Protein AF-A0A7S3VAB4-F1 (afdb_monomer_lite)

Structure (mmCIF, N/CA/C/O backbone):
data_AF-A0A7S3VAB4-F1
#
_entry.id   AF-A0A7S3VAB4-F1
#
loop_
_atom_site.group_PDB
_atom_site.id
_atom_site.type_symbol
_atom_site.label_atom_id
_atom_site.label_alt_id
_atom_site.label_comp_id
_atom_site.label_asym_id
_atom_site.label_entity_id
_atom_site.label_seq_id
_atom_site.pdbx_PDB_ins_code
_atom_site.Cartn_x
_atom_site.Cartn_y
_atom_site.Cartn_z
_atom_site.occupancy
_atom_site.B_iso_or_equiv
_atom_site.auth_seq_id
_atom_site.auth_comp_id
_atom_site.auth_asym_id
_atom_site.auth_atom_id
_atom_site.pdbx_PDB_model_num
ATOM 1 N N . MET A 1 1 ? -61.029 -67.325 -30.458 1.00 37.00 1 MET A N 1
ATOM 2 C CA . MET A 1 1 ? -60.159 -68.498 -30.217 1.00 37.00 1 MET A CA 1
ATOM 3 C C . MET A 1 1 ? -58.941 -68.002 -29.452 1.00 37.00 1 MET A C 1
ATOM 5 O O . MET A 1 1 ? -58.265 -67.120 -29.951 1.00 37.00 1 MET A O 1
ATOM 9 N N . ILE A 1 2 ? -58.962 -68.173 -28.129 1.00 33.12 2 ILE A N 1
ATOM 10 C CA . ILE A 1 2 ? -58.138 -69.134 -27.364 1.00 33.12 2 ILE A CA 1
ATOM 11 C C . ILE A 1 2 ? -56.657 -68.720 -27.343 1.00 33.12 2 ILE A C 1
ATOM 13 O O . ILE A 1 2 ? -55.924 -68.918 -28.302 1.00 33.12 2 ILE A O 1
ATOM 17 N N . ASN A 1 3 ? -56.265 -68.159 -26.198 1.00 40.47 3 ASN A N 1
ATOM 18 C CA . ASN A 1 3 ? -54.903 -68.165 -25.659 1.00 40.47 3 ASN A CA 1
ATOM 19 C C . ASN A 1 3 ? -54.659 -69.561 -25.034 1.00 40.47 3 ASN A C 1
ATOM 21 O O . ASN A 1 3 ? -55.645 -70.146 -24.567 1.00 40.47 3 ASN A O 1
ATOM 25 N N . PRO A 1 4 ? -53.428 -70.112 -24.975 1.00 43.81 4 PRO A N 1
ATOM 26 C CA . PRO A 1 4 ? -52.653 -69.897 -23.743 1.00 43.81 4 PRO A CA 1
ATOM 27 C C . PRO A 1 4 ? -51.105 -69.941 -23.847 1.00 43.81 4 PRO A C 1
ATOM 29 O O . PRO A 1 4 ? -50.509 -70.709 -24.593 1.00 43.81 4 PRO A O 1
ATOM 32 N N . ALA A 1 5 ? -50.497 -69.105 -22.999 1.00 34.47 5 ALA A N 1
ATOM 33 C CA . ALA A 1 5 ? -49.368 -69.297 -22.067 1.00 34.47 5 ALA A CA 1
ATOM 34 C C . ALA A 1 5 ? -48.367 -70.475 -22.193 1.00 34.47 5 ALA A C 1
ATOM 36 O O . ALA A 1 5 ? -48.767 -71.631 -22.143 1.00 34.47 5 ALA A O 1
ATOM 37 N N . SER A 1 6 ? -47.062 -70.148 -22.089 1.00 34.56 6 SER A N 1
ATOM 38 C CA . SER A 1 6 ? -46.113 -70.571 -21.014 1.00 34.56 6 SER A CA 1
ATOM 39 C C . SER A 1 6 ? -44.677 -70.117 -21.377 1.00 34.56 6 SER A C 1
ATOM 41 O O . SER A 1 6 ? -44.192 -70.474 -22.442 1.00 34.56 6 SER A O 1
ATOM 43 N N . ALA A 1 7 ? -44.054 -69.160 -20.677 1.00 31.39 7 ALA A N 1
ATOM 44 C CA . ALA A 1 7 ? -43.271 -69.269 -19.426 1.00 31.39 7 ALA A CA 1
ATOM 45 C C . ALA A 1 7 ? -41.755 -69.491 -19.662 1.00 31.39 7 ALA A C 1
ATOM 47 O O . ALA A 1 7 ? -41.353 -70.484 -20.257 1.00 31.39 7 ALA A O 1
ATOM 48 N N . GLY A 1 8 ? -40.915 -68.575 -19.154 1.00 29.55 8 GLY A N 1
ATOM 49 C CA . GLY A 1 8 ? -39.449 -68.677 -19.205 1.00 29.55 8 GLY A CA 1
ATOM 50 C C . GLY A 1 8 ? -38.723 -67.446 -18.643 1.00 29.55 8 GLY A C 1
ATOM 51 O O . GLY A 1 8 ? -38.497 -66.480 -19.355 1.00 29.55 8 GLY A O 1
ATOM 52 N N . VAL A 1 9 ? -38.407 -67.501 -17.351 1.00 33.75 9 VAL A N 1
ATOM 53 C CA . VAL A 1 9 ? -37.840 -66.489 -16.433 1.00 33.75 9 VAL A CA 1
ATOM 54 C C . VAL A 1 9 ? -36.438 -65.967 -16.811 1.00 33.75 9 VAL A C 1
ATOM 56 O O . VAL A 1 9 ? -35.557 -66.776 -17.075 1.00 33.75 9 VAL A O 1
ATOM 59 N N . ALA A 1 10 ? -36.184 -64.654 -16.660 1.00 30.72 10 ALA A N 1
ATOM 60 C CA . ALA A 1 10 ? -34.907 -64.129 -16.143 1.00 30.72 10 ALA A CA 1
ATOM 61 C C . ALA A 1 10 ? -35.034 -62.691 -15.591 1.00 30.72 10 ALA A C 1
ATOM 63 O O . ALA A 1 10 ? -35.434 -61.755 -16.275 1.00 30.72 10 ALA A O 1
ATOM 64 N N . SER A 1 11 ? -34.674 -62.575 -14.314 1.00 34.53 11 SER A N 1
ATOM 65 C CA . SER A 1 11 ? -34.552 -61.397 -13.452 1.00 34.53 11 SER A CA 1
ATOM 66 C C . SER A 1 11 ? -33.782 -60.213 -14.065 1.00 34.53 11 SER A C 1
ATOM 68 O O . SER A 1 11 ? -32.601 -60.344 -14.382 1.00 34.53 11 SER A O 1
ATOM 70 N N . GLY A 1 12 ? -34.402 -59.030 -14.073 1.00 29.95 12 GLY A N 1
ATOM 71 C CA . GLY A 1 12 ? -33.730 -57.738 -14.225 1.00 29.95 12 GLY A CA 1
ATOM 72 C C . GLY A 1 12 ? -34.269 -56.745 -13.198 1.00 29.95 12 GLY A C 1
ATOM 73 O O . GLY A 1 12 ? -35.342 -56.178 -13.380 1.00 29.95 12 GLY A O 1
ATOM 74 N N . VAL A 1 13 ? -33.545 -56.570 -12.093 1.00 32.94 13 VAL A N 1
ATOM 75 C CA . VAL A 1 13 ? -33.812 -55.539 -11.084 1.00 32.94 13 VAL A CA 1
ATOM 76 C C . VAL A 1 13 ? -33.577 -54.174 -11.732 1.00 32.94 13 VAL A C 1
ATOM 78 O O . VAL A 1 13 ? -32.441 -53.818 -12.031 1.00 32.94 13 VAL A O 1
ATOM 81 N N . ALA A 1 14 ? -34.646 -53.412 -11.966 1.00 32.84 14 ALA A N 1
ATOM 82 C CA . ALA A 1 14 ? -34.548 -52.014 -12.364 1.00 32.84 14 ALA A CA 1
ATOM 83 C C . ALA A 1 14 ? -34.146 -51.179 -11.139 1.00 32.84 14 ALA A C 1
ATOM 85 O O . ALA A 1 14 ? -34.972 -50.839 -10.292 1.00 32.84 14 ALA A O 1
ATOM 86 N N . THR A 1 15 ? -32.856 -50.881 -11.017 1.00 34.38 15 THR A N 1
ATOM 87 C CA . THR A 1 15 ? -32.337 -49.887 -10.080 1.00 34.38 15 THR A CA 1
ATOM 88 C C . THR A 1 15 ? -32.779 -48.496 -10.531 1.00 34.38 15 THR A C 1
ATOM 90 O O . THR A 1 15 ? -32.373 -48.001 -11.580 1.00 34.38 15 THR A O 1
ATOM 93 N N . ALA A 1 16 ? -33.631 -47.853 -9.731 1.00 37.59 16 ALA A N 1
ATOM 94 C CA . ALA A 1 16 ? -33.904 -46.427 -9.856 1.00 37.59 16 ALA A CA 1
ATOM 95 C C . ALA A 1 16 ? -32.588 -45.640 -9.681 1.00 37.59 16 ALA A C 1
ATOM 97 O O . ALA A 1 16 ? -31.804 -45.978 -8.788 1.00 37.59 16 ALA A O 1
ATOM 98 N N . PRO A 1 17 ? -32.315 -44.599 -10.488 1.00 34.69 17 PRO A N 1
ATOM 99 C CA . PRO A 1 17 ? -31.155 -43.758 -10.257 1.00 34.69 17 PRO A CA 1
ATOM 100 C C . PRO A 1 17 ? -31.366 -43.001 -8.944 1.00 34.69 17 PRO A C 1
ATOM 102 O O . PRO A 1 17 ? -32.275 -42.182 -8.811 1.00 34.69 17 PRO A O 1
ATOM 105 N N . ILE A 1 18 ? -30.526 -43.306 -7.958 1.00 35.56 18 ILE A N 1
ATOM 106 C CA . ILE A 1 18 ? -30.377 -42.506 -6.746 1.00 35.56 18 ILE A CA 1
ATOM 107 C C . ILE A 1 18 ? -29.936 -41.121 -7.214 1.00 35.56 18 ILE A C 1
ATOM 109 O O . ILE A 1 18 ? -28.852 -40.970 -7.775 1.00 35.56 18 ILE A O 1
ATOM 113 N N . ALA A 1 19 ? -30.795 -40.122 -7.022 1.00 40.59 19 ALA A N 1
ATOM 114 C CA . ALA A 1 19 ? -30.442 -38.732 -7.240 1.00 40.59 19 ALA A CA 1
ATOM 115 C C . ALA A 1 19 ? -29.274 -38.384 -6.306 1.00 40.59 19 ALA A C 1
ATOM 117 O O . ALA A 1 19 ? -29.451 -38.190 -5.104 1.00 40.59 19 ALA A O 1
ATOM 118 N N . THR A 1 20 ? -28.063 -38.335 -6.853 1.00 38.53 20 THR A N 1
ATOM 119 C CA . THR A 1 20 ? -26.928 -37.665 -6.225 1.00 38.53 20 THR A CA 1
ATOM 120 C C . THR A 1 20 ? -27.274 -36.188 -6.148 1.00 38.53 20 THR A C 1
ATOM 122 O O . THR A 1 20 ? -27.064 -35.447 -7.107 1.00 38.53 20 THR A O 1
ATOM 125 N N . ALA A 1 21 ? -27.862 -35.779 -5.023 1.00 43.38 21 ALA A N 1
ATOM 126 C CA . ALA A 1 21 ? -27.980 -34.378 -4.661 1.00 43.38 21 ALA A CA 1
ATOM 127 C C . ALA A 1 21 ? -26.573 -33.777 -4.716 1.00 43.38 21 ALA A C 1
ATOM 129 O O . ALA A 1 21 ? -25.663 -34.207 -4.001 1.00 43.38 21 ALA A O 1
ATOM 130 N N . ASN A 1 22 ? -26.380 -32.847 -5.644 1.00 52.25 22 ASN A N 1
ATOM 131 C CA . ASN A 1 22 ? -25.111 -32.188 -5.860 1.00 52.25 22 ASN A CA 1
ATOM 132 C C . ASN A 1 22 ? -24.824 -31.368 -4.595 1.00 52.25 22 ASN A C 1
ATOM 134 O O . ASN A 1 22 ? -25.667 -30.582 -4.168 1.00 52.25 22 ASN A O 1
ATOM 138 N N . PHE A 1 23 ? -23.658 -31.539 -3.967 1.00 49.84 23 PHE A N 1
ATOM 139 C CA . PHE A 1 23 ? -23.288 -30.792 -2.751 1.00 49.84 23 PHE A CA 1
ATOM 140 C C . PHE A 1 23 ? -23.434 -29.267 -2.927 1.00 49.84 23 PHE A C 1
ATOM 142 O O . PHE A 1 23 ? -23.643 -28.541 -1.956 1.00 49.84 23 PHE A O 1
ATOM 149 N N . GLN A 1 24 ? -23.379 -28.798 -4.174 1.00 46.28 24 GLN A N 1
ATOM 150 C CA . GLN A 1 24 ? -23.591 -27.412 -4.561 1.00 46.28 24 GLN A CA 1
ATOM 151 C C . GLN A 1 24 ? -25.030 -26.915 -4.313 1.00 46.28 24 GLN A C 1
ATOM 153 O O . GLN A 1 24 ? -25.203 -25.805 -3.817 1.00 46.28 24 GLN A O 1
ATOM 158 N N . ASP A 1 25 ? -26.047 -27.755 -4.524 1.00 51.44 25 ASP A N 1
ATOM 159 C CA . ASP A 1 25 ? -27.460 -27.386 -4.336 1.00 51.44 25 ASP A CA 1
ATOM 160 C C . ASP A 1 25 ? -27.816 -27.227 -2.846 1.00 51.44 25 ASP A C 1
ATOM 162 O O . ASP A 1 25 ? -28.648 -26.401 -2.469 1.00 51.44 25 ASP A O 1
ATOM 166 N N . ILE A 1 26 ? -27.127 -27.968 -1.969 1.00 51.97 26 ILE A N 1
ATOM 167 C CA . ILE A 1 26 ? -27.255 -27.840 -0.508 1.00 51.97 26 ILE A CA 1
ATOM 168 C C . ILE A 1 26 ? -26.588 -26.542 -0.023 1.00 51.97 26 ILE A C 1
ATOM 170 O O . ILE A 1 26 ? -27.121 -25.853 0.849 1.00 51.97 26 ILE A O 1
ATOM 174 N N . ILE A 1 27 ? -25.443 -26.171 -0.606 1.00 53.25 27 ILE A N 1
ATOM 175 C CA . ILE A 1 27 ? -24.743 -24.915 -0.293 1.00 53.25 27 ILE A CA 1
ATOM 176 C C . ILE A 1 27 ? -25.566 -23.701 -0.743 1.00 53.25 27 ILE A C 1
ATOM 178 O O . ILE A 1 27 ? -25.646 -22.711 -0.008 1.00 53.25 27 ILE A O 1
ATOM 182 N N . ASP A 1 28 ? -26.218 -23.780 -1.901 1.00 51.78 28 ASP A N 1
ATOM 183 C CA . ASP A 1 28 ? -27.040 -22.688 -2.422 1.00 51.78 28 ASP A CA 1
ATOM 184 C C . ASP A 1 28 ? -28.391 -22.581 -1.686 1.00 51.78 28 ASP A C 1
ATOM 186 O O . ASP A 1 28 ? -28.843 -21.471 -1.391 1.00 51.78 28 ASP A O 1
ATOM 190 N N . GLY A 1 29 ? -28.964 -23.702 -1.230 1.00 44.38 29 GLY A N 1
ATOM 191 C CA . GLY A 1 29 ? -30.142 -23.721 -0.353 1.00 44.38 29 GLY A CA 1
ATOM 192 C C . GLY A 1 29 ? -29.905 -23.115 1.039 1.00 44.38 29 GLY A C 1
ATOM 193 O O . GLY A 1 29 ? -30.794 -22.470 1.595 1.00 44.38 29 GLY A O 1
ATOM 194 N N . MET A 1 30 ? -28.695 -23.234 1.600 1.00 45.41 30 MET A N 1
ATOM 195 C CA . MET A 1 30 ? -28.353 -22.604 2.887 1.00 45.41 30 MET A CA 1
ATOM 196 C C . MET A 1 30 ? -28.137 -21.086 2.789 1.00 45.41 30 MET A C 1
ATOM 198 O O . MET A 1 30 ? -28.260 -20.388 3.796 1.00 45.41 30 MET A O 1
ATOM 202 N N . ARG A 1 31 ? -27.850 -20.552 1.594 1.00 49.56 31 ARG A N 1
ATOM 203 C CA . ARG A 1 31 ? -27.626 -19.112 1.377 1.00 49.56 31 ARG A CA 1
ATOM 204 C C . ARG A 1 31 ? -28.915 -18.296 1.286 1.00 49.56 31 ARG A C 1
ATOM 206 O O . ARG A 1 31 ? -28.892 -17.118 1.634 1.00 49.56 31 ARG A O 1
ATOM 213 N N . LEU A 1 32 ? -30.033 -18.895 0.869 1.00 45.72 32 LEU A N 1
ATOM 214 C CA . LEU A 1 32 ? -31.321 -18.192 0.770 1.00 45.72 32 LEU A CA 1
ATOM 215 C C . LEU A 1 32 ? -32.094 -18.105 2.098 1.00 45.72 32 LEU A C 1
ATOM 217 O O . LEU A 1 32 ? -32.922 -17.212 2.261 1.00 45.72 32 LEU A O 1
ATOM 221 N N . SER A 1 33 ? -31.796 -18.965 3.073 1.00 37.78 33 SER A N 1
ATOM 222 C CA . SER A 1 33 ? -32.549 -19.060 4.337 1.00 37.78 33 SER A CA 1
ATOM 223 C C . SER A 1 33 ? -32.154 -18.028 5.407 1.00 37.78 33 SER A C 1
ATOM 225 O O . SER A 1 33 ? -32.701 -18.055 6.507 1.00 37.78 33 SER A O 1
ATOM 227 N N . GLN A 1 34 ? -31.209 -17.123 5.123 1.00 42.56 34 GLN A N 1
ATOM 228 C CA . GLN A 1 34 ? -30.716 -16.118 6.081 1.00 42.56 34 GLN A CA 1
ATOM 229 C C . GLN A 1 34 ? -30.817 -14.669 5.582 1.00 42.56 34 GLN A C 1
ATOM 231 O O . GLN A 1 34 ? -29.996 -13.824 5.935 1.00 42.56 34 GLN A O 1
ATOM 236 N N . VAL A 1 35 ? -31.844 -14.329 4.800 1.00 37.84 35 VAL A N 1
ATOM 237 C CA . VAL A 1 35 ? -32.131 -12.917 4.498 1.00 37.84 35 VAL A CA 1
ATOM 238 C C . VAL A 1 35 ? -33.031 -12.334 5.590 1.00 37.84 35 VAL A C 1
ATOM 240 O O . VAL A 1 35 ? -34.235 -12.167 5.422 1.00 37.84 35 VAL A O 1
ATOM 243 N N . VAL A 1 36 ? -32.429 -12.018 6.738 1.00 42.00 36 VAL A N 1
ATOM 244 C CA . VAL A 1 36 ? -32.973 -10.996 7.642 1.00 42.00 36 VAL A CA 1
ATOM 245 C C . VAL A 1 36 ? -32.612 -9.642 7.021 1.00 42.00 36 VAL A C 1
ATOM 247 O O . VAL A 1 36 ? -31.439 -9.440 6.698 1.00 42.00 36 VAL A O 1
ATOM 250 N N . PRO A 1 37 ? -33.559 -8.708 6.817 1.00 40.19 37 PRO A N 1
ATOM 251 C CA . PRO A 1 37 ? -33.217 -7.399 6.273 1.00 40.19 37 PRO A CA 1
ATOM 252 C C . PRO A 1 37 ? -32.208 -6.714 7.210 1.00 40.19 37 PRO A C 1
ATOM 254 O O . PRO A 1 37 ? -32.448 -6.653 8.421 1.00 40.19 37 PRO A O 1
ATOM 257 N N . PRO A 1 38 ? -31.067 -6.212 6.703 1.00 41.59 38 PRO A N 1
ATOM 258 C CA . PRO A 1 38 ? -30.072 -5.591 7.556 1.00 41.59 38 PRO A CA 1
ATOM 259 C C . PRO A 1 38 ? -30.661 -4.308 8.141 1.00 41.59 38 PRO A C 1
ATOM 261 O O . PRO A 1 38 ? -30.993 -3.365 7.421 1.00 41.59 38 PRO A O 1
ATOM 264 N N . LYS A 1 39 ? -30.782 -4.263 9.471 1.00 41.44 39 LYS A N 1
ATOM 265 C CA . LYS A 1 39 ? -30.997 -3.012 10.197 1.00 41.44 39 LYS A CA 1
ATOM 266 C C . LYS A 1 39 ? -29.815 -2.108 9.857 1.00 41.44 39 LYS A C 1
ATOM 268 O O . LYS A 1 39 ? -28.680 -2.470 10.162 1.00 41.44 39 LYS A O 1
ATOM 273 N N . ALA A 1 40 ? -30.076 -0.977 9.201 1.00 39.31 40 ALA A N 1
ATOM 274 C CA . ALA A 1 40 ? -29.036 -0.015 8.860 1.00 39.31 40 ALA A CA 1
ATOM 275 C C . ALA A 1 40 ? -28.237 0.317 10.135 1.00 39.31 40 ALA A C 1
ATOM 277 O O . ALA A 1 40 ? -28.845 0.752 11.121 1.00 39.31 40 ALA A O 1
ATOM 278 N N . PRO A 1 41 ? -26.917 0.059 10.178 1.00 45.28 41 PRO A N 1
ATOM 279 C CA . PRO A 1 41 ? -26.125 0.417 11.338 1.00 45.28 41 PRO A CA 1
ATOM 280 C C . PRO A 1 41 ? -26.165 1.938 11.467 1.00 45.28 41 PRO A C 1
ATOM 282 O O . PRO A 1 41 ? -25.747 2.665 10.568 1.00 45.28 41 PRO A O 1
ATOM 285 N N . SER A 1 42 ? -26.705 2.432 12.581 1.00 49.94 42 SER A N 1
ATOM 286 C CA . SER A 1 42 ? -26.542 3.831 12.953 1.00 49.94 42 SER A CA 1
ATOM 287 C C . SER A 1 42 ? -25.047 4.121 13.034 1.00 49.94 42 SER A C 1
ATOM 289 O O . SER A 1 42 ? -24.318 3.400 13.717 1.00 49.94 42 SER A O 1
ATOM 291 N N . THR A 1 43 ? -24.592 5.171 12.354 1.00 56.28 43 THR A N 1
ATOM 292 C CA . THR A 1 43 ? -23.184 5.603 12.292 1.00 56.28 43 THR A CA 1
ATOM 293 C C . THR A 1 43 ? -22.533 5.734 13.672 1.00 56.28 43 THR A C 1
ATOM 295 O O . THR A 1 43 ? -21.342 5.469 13.811 1.00 56.28 43 THR A O 1
ATOM 298 N N . SER A 1 44 ? -23.314 6.038 14.718 1.00 60.25 44 SER A N 1
ATOM 299 C CA . SER A 1 44 ? -22.830 6.073 16.104 1.00 60.25 44 SER A CA 1
ATOM 300 C C . SER A 1 44 ? -22.335 4.714 16.613 1.00 60.25 44 SER A C 1
ATOM 302 O O . SER A 1 44 ? -21.360 4.655 17.352 1.00 60.25 44 SER A O 1
ATOM 304 N N . THR A 1 45 ? -22.952 3.605 16.194 1.00 78.62 45 THR A N 1
ATOM 305 C CA . THR A 1 45 ? -22.629 2.260 16.691 1.00 78.62 45 THR A CA 1
ATOM 306 C C . THR A 1 45 ? -21.319 1.736 16.112 1.00 78.62 45 THR A C 1
ATOM 308 O O . THR A 1 45 ? -20.541 1.117 16.835 1.00 78.62 45 THR A O 1
ATOM 311 N N . THR A 1 46 ? -21.048 1.999 14.831 1.00 84.31 46 THR A N 1
ATOM 312 C CA . THR A 1 46 ? -19.782 1.614 14.191 1.00 84.31 46 THR A CA 1
ATOM 313 C C . THR A 1 46 ? -18.615 2.415 14.763 1.00 84.31 46 THR A C 1
ATOM 315 O O . THR A 1 46 ? -17.583 1.825 15.080 1.00 84.31 46 THR A O 1
ATOM 318 N N . SER A 1 47 ? -18.792 3.723 14.994 1.00 88.06 47 SER A N 1
ATOM 319 C CA . SER A 1 47 ? -17.750 4.553 15.610 1.00 88.06 47 SER A CA 1
ATOM 320 C C . SER A 1 47 ? -17.346 4.037 16.991 1.00 88.06 47 SER A C 1
ATOM 322 O O . SER A 1 47 ? -16.165 3.793 17.222 1.00 88.06 47 SER A O 1
ATOM 324 N N . THR A 1 48 ? -18.310 3.733 17.868 1.00 91.00 48 THR A N 1
ATOM 325 C CA . THR A 1 48 ? -18.019 3.177 19.204 1.00 91.00 48 THR A CA 1
ATOM 326 C C . THR A 1 48 ? -17.286 1.831 19.144 1.00 91.00 48 THR A C 1
ATOM 328 O O . THR A 1 48 ? -16.442 1.534 19.991 1.00 91.00 48 THR A O 1
ATOM 331 N N . ARG A 1 49 ? -17.576 0.984 18.146 1.00 93.00 49 ARG A N 1
ATOM 332 C CA . ARG A 1 49 ? -16.873 -0.300 17.973 1.00 93.00 49 ARG A CA 1
ATOM 333 C C . ARG A 1 49 ? -15.426 -0.099 17.532 1.00 93.00 49 ARG A C 1
ATOM 335 O O . ARG A 1 49 ? -14.544 -0.768 18.069 1.00 93.00 49 ARG A O 1
ATOM 342 N N . ILE A 1 50 ? -15.175 0.834 16.613 1.00 95.06 50 ILE A N 1
ATOM 343 C CA . ILE A 1 50 ? -13.818 1.198 16.182 1.00 95.06 50 ILE A CA 1
ATOM 344 C C . ILE A 1 50 ? -13.023 1.761 17.368 1.00 95.06 50 ILE A C 1
ATOM 346 O O . ILE A 1 50 ? -11.911 1.296 17.621 1.00 95.06 50 ILE A O 1
ATOM 350 N N . GLU A 1 51 ? -13.606 2.673 18.152 1.00 94.50 51 GLU A N 1
ATOM 351 C CA . GLU A 1 51 ? -12.983 3.206 19.377 1.00 94.50 51 GLU A CA 1
ATOM 352 C C . GLU A 1 51 ? -12.596 2.089 20.340 1.00 94.50 51 GLU A C 1
ATOM 354 O O . GLU A 1 51 ? -11.483 2.066 20.856 1.00 94.50 51 GLU A O 1
ATOM 359 N N . LYS A 1 52 ? -13.484 1.115 20.552 1.00 93.81 52 LYS A N 1
ATOM 360 C CA . LYS A 1 52 ? -13.197 -0.025 21.425 1.00 93.81 52 LYS A CA 1
ATOM 361 C C . LYS A 1 52 ? -12.092 -0.924 20.862 1.00 93.81 52 LYS A C 1
ATOM 363 O O . LYS A 1 52 ? -11.265 -1.414 21.631 1.00 93.81 52 LYS A O 1
ATOM 368 N N . ARG A 1 53 ? -12.070 -1.170 19.547 1.00 94.06 53 ARG A N 1
ATOM 369 C CA . ARG A 1 53 ? -11.093 -2.068 18.904 1.00 94.06 53 ARG A CA 1
ATOM 370 C C . ARG A 1 53 ? -9.678 -1.494 18.903 1.00 94.06 53 ARG A C 1
ATOM 372 O O . ARG A 1 53 ? -8.727 -2.260 19.079 1.00 94.06 53 ARG A O 1
ATOM 379 N N . TRP A 1 54 ? -9.547 -0.185 18.717 1.00 95.62 54 TRP A N 1
ATOM 380 C CA . TRP A 1 54 ? -8.268 0.527 18.711 1.00 95.62 54 TRP A CA 1
ATOM 381 C C . TRP A 1 54 ? -8.129 1.475 19.901 1.00 95.62 54 TRP A C 1
ATOM 383 O O . TRP A 1 54 ? -7.443 2.474 19.786 1.00 95.62 54 TRP A O 1
ATOM 393 N N . SER A 1 55 ? -8.713 1.171 21.060 1.00 92.62 55 SER A N 1
ATOM 394 C CA . SER A 1 55 ? -8.739 2.097 22.208 1.00 92.62 55 SER A CA 1
ATOM 395 C C . SER A 1 55 ? -7.370 2.676 22.589 1.00 92.62 55 SER A C 1
ATOM 397 O O . SER A 1 55 ? -7.274 3.849 22.930 1.00 92.62 55 SER A O 1
ATOM 399 N N . VAL A 1 56 ? -6.307 1.875 22.474 1.00 92.31 56 VAL A N 1
ATOM 400 C CA . VAL A 1 56 ? -4.918 2.298 22.726 1.00 92.31 56 VAL A CA 1
ATOM 401 C C . VAL A 1 56 ? -4.301 3.029 21.525 1.00 92.31 56 VAL A C 1
ATOM 403 O O . VAL A 1 56 ? -3.570 3.998 21.701 1.00 92.31 56 VAL A O 1
ATOM 406 N N . ASN A 1 57 ? -4.622 2.601 20.300 1.00 93.50 57 ASN A N 1
ATOM 407 C CA . ASN A 1 57 ? -3.955 3.040 19.067 1.00 93.50 57 ASN A CA 1
ATOM 408 C C . ASN A 1 57 ? -4.857 3.900 18.161 1.00 93.50 57 ASN A C 1
ATOM 410 O O . ASN A 1 57 ? -4.569 4.054 16.976 1.00 93.50 57 ASN A O 1
ATOM 414 N N . LEU A 1 58 ? -5.957 4.454 18.679 1.00 95.12 58 LEU A N 1
ATOM 415 C CA . LEU A 1 58 ? -6.943 5.189 17.882 1.00 95.12 58 LEU A CA 1
ATOM 416 C C . LEU A 1 58 ? -6.321 6.442 17.263 1.00 95.12 58 LEU A C 1
ATOM 418 O O . LEU A 1 58 ? -6.514 6.711 16.081 1.00 95.12 58 LEU A O 1
ATOM 422 N N . ASN A 1 59 ? -5.513 7.166 18.037 1.00 94.06 59 ASN A N 1
ATOM 423 C CA . ASN A 1 59 ? -4.793 8.335 17.537 1.00 94.06 59 ASN A CA 1
ATOM 424 C C . ASN A 1 59 ? -3.817 7.956 16.419 1.00 94.06 59 ASN A C 1
ATOM 426 O O . ASN A 1 59 ? -3.736 8.660 15.419 1.00 94.06 59 ASN A O 1
ATOM 430 N N . THR A 1 60 ? -3.131 6.819 16.548 1.00 95.50 60 THR A N 1
ATOM 431 C CA . THR A 1 60 ? -2.241 6.283 15.510 1.00 95.50 60 THR A CA 1
ATOM 432 C C . THR A 1 60 ? -3.017 5.889 14.254 1.00 95.50 60 THR A C 1
ATOM 434 O O . THR A 1 60 ? -2.574 6.166 13.141 1.00 95.50 60 THR A O 1
ATOM 437 N N . LEU A 1 61 ? -4.203 5.293 14.415 1.00 96.38 61 LEU A N 1
ATOM 438 C CA . LEU A 1 61 ? -5.083 4.925 13.305 1.00 96.38 61 LEU A CA 1
ATOM 439 C C . LEU A 1 61 ? -5.519 6.162 12.515 1.00 96.38 61 LEU A C 1
ATOM 441 O O . LEU A 1 61 ? -5.426 6.173 11.285 1.00 96.38 61 LEU A O 1
ATOM 445 N N . LEU A 1 62 ? -5.965 7.199 13.227 1.00 95.88 62 LEU A N 1
ATOM 446 C CA . LEU A 1 62 ? -6.366 8.479 12.645 1.00 95.88 62 LEU A CA 1
ATOM 447 C C . LEU A 1 62 ? -5.176 9.202 12.002 1.00 95.88 62 LEU A C 1
ATOM 449 O O . LEU A 1 62 ? -5.313 9.727 10.899 1.00 95.88 62 LEU A O 1
ATOM 453 N N . LEU A 1 63 ? -4.004 9.173 12.642 1.00 96.19 63 LEU A N 1
ATOM 454 C CA . LEU A 1 63 ? -2.763 9.753 12.129 1.00 96.19 63 LEU A CA 1
ATOM 455 C C . LEU A 1 63 ? -2.355 9.132 10.796 1.00 96.19 63 LEU A C 1
ATOM 457 O O . LEU A 1 63 ? -2.217 9.858 9.817 1.00 96.19 63 LEU A O 1
ATOM 461 N N . PHE A 1 64 ? -2.212 7.809 10.719 1.00 96.06 64 PHE A N 1
ATOM 462 C CA . PHE A 1 64 ? -1.769 7.167 9.479 1.00 96.06 64 PHE A CA 1
ATOM 463 C C . PHE A 1 64 ? -2.807 7.191 8.360 1.00 96.06 64 PHE A C 1
ATOM 465 O O . PHE A 1 64 ? -2.439 7.073 7.197 1.00 96.06 64 PHE A O 1
ATOM 472 N N . ASN A 1 65 ? -4.090 7.358 8.685 1.00 95.88 65 ASN A N 1
ATOM 473 C CA . ASN A 1 65 ? -5.130 7.570 7.679 1.00 95.88 65 ASN A CA 1
ATOM 474 C C . ASN A 1 65 ? -5.327 9.039 7.310 1.00 95.88 65 ASN A C 1
ATOM 476 O O . ASN A 1 65 ? -6.093 9.324 6.387 1.00 95.88 65 ASN A O 1
ATOM 480 N N . LEU A 1 66 ? -4.678 9.966 8.023 1.00 94.81 66 LEU A N 1
ATOM 481 C CA . LEU A 1 66 ? -4.955 11.397 7.939 1.00 94.81 66 LEU A CA 1
ATOM 482 C C . LEU A 1 66 ? -6.468 11.656 8.058 1.00 94.81 66 LEU A C 1
ATOM 484 O O . LEU A 1 66 ? -7.071 12.345 7.232 1.00 94.81 66 LEU A O 1
ATOM 488 N N . ALA A 1 67 ? -7.099 11.064 9.069 1.00 93.56 67 ALA A N 1
ATOM 489 C CA . ALA A 1 67 ? -8.522 11.181 9.379 1.00 93.56 67 ALA A CA 1
ATOM 490 C C . ALA A 1 67 ? -8.711 12.105 10.593 1.00 93.56 67 ALA A C 1
ATOM 492 O O . ALA A 1 67 ? -7.945 12.027 11.550 1.00 93.56 67 ALA A O 1
ATOM 493 N N . ASN A 1 68 ? -9.696 13.013 10.558 1.00 90.38 68 ASN A N 1
ATOM 494 C CA . ASN A 1 68 ? -9.977 13.892 11.708 1.00 90.38 68 ASN A CA 1
ATOM 495 C C . ASN A 1 68 ? -10.892 13.200 12.717 1.00 90.38 68 ASN A C 1
ATOM 497 O O . ASN A 1 68 ? -10.870 13.504 13.905 1.00 90.38 68 ASN A O 1
ATOM 501 N N . GLN A 1 69 ? -11.701 12.276 12.220 1.00 91.56 69 GLN A N 1
ATOM 502 C CA . GLN A 1 69 ? -12.700 11.542 12.970 1.00 91.56 69 GLN A CA 1
ATOM 503 C C . GLN A 1 69 ? -12.875 10.156 12.353 1.00 91.56 69 GLN A C 1
ATOM 505 O O . GLN A 1 69 ? -12.490 9.893 11.214 1.00 91.56 69 GLN A O 1
ATOM 510 N N . ILE A 1 70 ? -13.501 9.264 13.111 1.00 94.12 70 ILE A N 1
ATOM 511 C CA . ILE A 1 70 ? -13.661 7.857 12.738 1.00 94.12 70 ILE A CA 1
ATOM 512 C C . ILE A 1 70 ? -14.489 7.673 11.464 1.00 94.12 70 ILE A C 1
ATOM 514 O O . ILE A 1 70 ? -14.227 6.750 10.700 1.00 94.12 70 ILE A O 1
ATOM 518 N N . SER A 1 71 ? -15.442 8.565 11.190 1.00 92.06 71 SER A N 1
ATOM 519 C CA . SER A 1 71 ? -16.236 8.518 9.957 1.00 92.06 71 SER A CA 1
ATOM 520 C C . SER A 1 71 ? -15.419 8.760 8.687 1.00 92.06 71 SER A C 1
ATOM 522 O O . SER A 1 71 ? -15.889 8.420 7.606 1.00 92.06 71 SER A O 1
ATOM 524 N N . ASP A 1 72 ? -14.218 9.335 8.802 1.00 92.19 72 ASP A N 1
ATOM 525 C CA . ASP A 1 72 ? -13.334 9.581 7.659 1.00 92.19 72 ASP A CA 1
ATOM 526 C C . ASP A 1 72 ? -12.455 8.354 7.336 1.00 92.19 72 ASP A C 1
ATOM 528 O O . ASP A 1 72 ? -11.754 8.335 6.316 1.00 92.19 72 ASP A O 1
ATOM 532 N N . LEU A 1 73 ? -12.461 7.338 8.211 1.00 95.56 73 LEU A N 1
ATOM 533 C CA . LEU A 1 73 ? -11.677 6.123 8.036 1.00 95.56 73 LEU A CA 1
ATOM 534 C C . LEU A 1 73 ? -12.248 5.244 6.911 1.00 95.56 73 LEU A C 1
ATOM 536 O O . LEU A 1 73 ? -13.465 5.158 6.730 1.00 95.56 73 LEU A O 1
ATOM 540 N N . PRO A 1 74 ? -11.381 4.521 6.183 1.00 96.12 74 PRO A N 1
ATOM 541 C CA . PRO A 1 74 ? -11.802 3.510 5.223 1.00 96.12 74 PRO A CA 1
ATOM 542 C C . PRO A 1 74 ? -12.784 2.483 5.819 1.00 96.12 74 PRO A C 1
ATOM 544 O O . PRO A 1 74 ? -12.584 2.027 6.951 1.00 96.12 74 PRO A O 1
ATOM 547 N N . PRO A 1 75 ? -13.797 2.026 5.052 1.00 95.44 75 PRO A N 1
ATOM 548 C CA . PRO A 1 75 ? -14.826 1.104 5.547 1.00 95.44 75 PRO A CA 1
ATOM 549 C C . PRO A 1 75 ? -14.291 -0.205 6.145 1.00 95.44 75 PRO A C 1
ATOM 551 O O . PRO A 1 75 ? -14.950 -0.818 6.985 1.00 95.44 75 PRO A O 1
ATOM 554 N N . ILE A 1 76 ? -13.089 -0.631 5.738 1.00 97.00 76 ILE A N 1
ATOM 555 C CA . ILE A 1 76 ? -12.460 -1.857 6.237 1.00 97.00 76 ILE A CA 1
ATOM 556 C C . ILE A 1 76 ? -12.273 -1.841 7.759 1.00 97.00 76 ILE A C 1
ATOM 558 O O . ILE A 1 76 ? -12.428 -2.878 8.398 1.00 97.00 76 ILE A O 1
ATOM 562 N N . TYR A 1 77 ? -12.014 -0.676 8.361 1.00 97.31 77 TYR A N 1
ATOM 563 C CA . TYR A 1 77 ? -11.815 -0.566 9.806 1.00 97.31 77 TYR A CA 1
ATOM 564 C C . TYR A 1 77 ? -13.107 -0.830 10.585 1.00 97.31 77 TYR A C 1
ATOM 566 O O . TYR A 1 77 ? -13.068 -1.496 11.619 1.00 97.31 77 TYR A O 1
ATOM 574 N N . GLY A 1 78 ? -14.257 -0.399 10.055 1.00 95.88 78 GLY A N 1
ATOM 575 C CA . GLY A 1 78 ? -15.568 -0.746 10.608 1.00 95.88 78 GLY A CA 1
ATOM 576 C C . GLY A 1 78 ? -15.857 -2.242 10.499 1.00 95.88 78 GLY A C 1
ATOM 577 O O . GLY A 1 78 ? -16.214 -2.871 11.489 1.00 95.88 78 GLY A O 1
ATOM 578 N N . ALA A 1 79 ? -15.601 -2.836 9.329 1.00 95.81 79 ALA A N 1
ATOM 579 C CA . ALA A 1 79 ? -15.793 -4.272 9.115 1.00 95.81 79 ALA A CA 1
ATOM 580 C C . ALA A 1 79 ? -14.908 -5.138 10.032 1.00 95.81 79 ALA A C 1
ATOM 582 O O . ALA A 1 79 ? -15.335 -6.191 10.502 1.00 95.81 79 ALA A O 1
ATOM 583 N N . ILE A 1 80 ? -13.678 -4.697 10.307 1.00 96.50 80 ILE A N 1
ATOM 584 C CA . ILE A 1 80 ? -12.776 -5.358 11.259 1.00 96.50 80 ILE A CA 1
ATOM 585 C C . ILE A 1 80 ? -13.293 -5.201 12.692 1.00 96.50 80 ILE A C 1
ATOM 587 O O . ILE A 1 80 ? -13.315 -6.182 13.430 1.00 96.50 80 ILE A O 1
ATOM 591 N N . ALA A 1 81 ? -13.728 -3.999 13.085 1.00 95.31 81 ALA A N 1
ATOM 592 C CA . ALA A 1 81 ? -14.257 -3.742 14.426 1.00 95.31 81 ALA A CA 1
ATOM 593 C C . ALA A 1 81 ? -15.546 -4.523 14.734 1.00 95.31 81 ALA A C 1
ATOM 595 O O . ALA A 1 81 ? -15.808 -4.840 15.894 1.00 95.31 81 ALA A O 1
ATOM 596 N N . ASP A 1 82 ? -16.337 -4.831 13.705 1.00 93.19 82 ASP A N 1
ATOM 597 C CA . ASP A 1 82 ? -17.550 -5.645 13.809 1.00 93.19 82 ASP A CA 1
ATOM 598 C C . ASP A 1 82 ? -17.256 -7.148 13.939 1.00 93.19 82 ASP A C 1
ATOM 600 O O . ASP A 1 82 ? -18.095 -7.906 14.432 1.00 93.19 82 ASP A O 1
ATOM 604 N N . GLY A 1 83 ? -16.077 -7.586 13.493 1.00 89.81 83 GLY A N 1
ATOM 605 C CA . GLY A 1 83 ? -15.658 -8.981 13.505 1.00 89.81 83 GLY A CA 1
ATOM 606 C C . GLY A 1 83 ? -15.007 -9.429 14.814 1.00 89.81 83 GLY A C 1
ATOM 607 O O . GLY A 1 83 ? -14.710 -8.657 15.725 1.00 89.81 83 GLY A O 1
ATOM 608 N N . THR A 1 84 ? -14.735 -10.731 14.900 1.00 89.19 84 THR A N 1
ATOM 609 C CA . THR A 1 84 ? -13.886 -11.290 15.963 1.00 89.19 84 THR A CA 1
ATOM 610 C C . THR A 1 84 ? -12.408 -11.206 15.584 1.00 89.19 84 THR A C 1
ATOM 612 O O . THR A 1 84 ? -12.065 -11.208 14.403 1.00 89.19 84 THR A O 1
ATOM 615 N N . ARG A 1 85 ? -11.503 -11.264 16.575 1.00 86.50 85 ARG A N 1
ATOM 616 C CA . ARG A 1 85 ? -10.047 -11.321 16.324 1.00 86.50 85 ARG A CA 1
ATOM 617 C C . ARG A 1 85 ? -9.63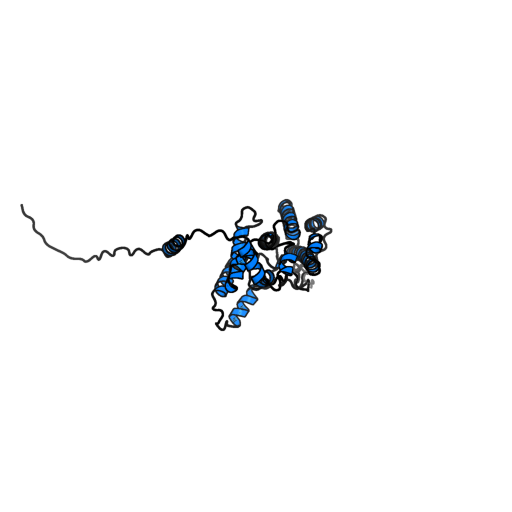1 -12.457 15.380 1.00 86.50 85 ARG A C 1
ATOM 619 O O . ARG A 1 85 ? -8.699 -12.302 14.603 1.00 86.50 85 ARG A O 1
ATOM 626 N N . LYS A 1 86 ? -10.343 -13.591 15.414 1.00 86.12 86 LYS A N 1
ATOM 627 C CA . LYS A 1 86 ? -10.078 -14.740 14.528 1.00 86.12 86 LYS A CA 1
ATOM 628 C C . LYS A 1 86 ? -10.442 -14.461 13.064 1.00 86.12 86 LYS A C 1
ATOM 630 O O . LYS A 1 86 ? -9.935 -15.134 12.177 1.00 86.12 86 LYS A O 1
ATOM 635 N N . GLN A 1 87 ? -11.306 -13.482 12.805 1.00 90.12 87 GLN A N 1
ATOM 636 C CA . GLN A 1 87 ? -11.802 -13.156 11.467 1.00 90.12 87 GLN A CA 1
ATOM 637 C C . GLN A 1 87 ? -11.062 -11.984 10.816 1.00 90.12 87 GLN A C 1
ATOM 639 O O . GLN A 1 87 ? -11.252 -11.758 9.630 1.00 90.12 87 GLN A O 1
ATOM 644 N N . GLU A 1 88 ? -10.202 -11.253 11.530 1.00 92.56 88 GLU A N 1
ATOM 645 C CA . GLU A 1 88 ? 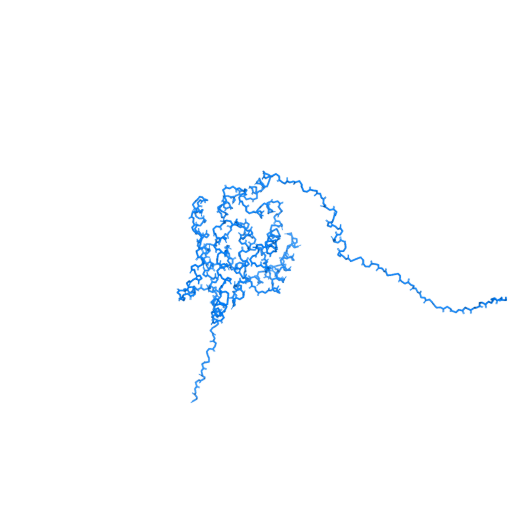-9.605 -10.000 11.033 1.00 92.56 88 GLU A CA 1
ATOM 646 C C . GLU A 1 88 ? -8.826 -10.188 9.725 1.00 92.56 88 GLU A C 1
ATOM 648 O O . GLU A 1 88 ? -9.013 -9.427 8.774 1.00 92.56 88 GLU A O 1
ATOM 653 N N . ARG A 1 89 ? -8.013 -11.248 9.637 1.00 94.06 89 ARG A N 1
ATOM 654 C CA . ARG A 1 89 ? -7.281 -11.598 8.410 1.00 94.06 89 ARG A CA 1
ATOM 655 C C . ARG A 1 89 ? -8.234 -11.929 7.260 1.00 94.06 89 ARG A C 1
ATOM 657 O O . ARG A 1 89 ? -8.031 -11.460 6.143 1.00 94.06 89 ARG A O 1
ATOM 664 N N . VAL A 1 90 ? -9.283 -12.707 7.531 1.00 93.75 90 VAL A N 1
ATOM 665 C CA . VAL A 1 90 ? -10.303 -13.082 6.538 1.00 93.75 90 VAL A CA 1
ATOM 666 C C . VAL A 1 90 ? -11.068 -11.849 6.056 1.00 93.75 90 VAL A C 1
ATOM 668 O O . VAL A 1 90 ? -11.302 -11.708 4.858 1.00 93.75 90 VAL A O 1
ATOM 671 N N . THR A 1 91 ? -11.394 -10.921 6.956 1.00 96.75 91 THR A N 1
ATOM 672 C CA . THR A 1 91 ? -12.038 -9.643 6.634 1.00 96.75 91 THR A CA 1
ATOM 673 C C . THR A 1 91 ? -11.144 -8.781 5.745 1.00 96.75 91 THR A C 1
ATOM 675 O O . THR A 1 91 ? -11.609 -8.286 4.719 1.00 96.75 91 THR A O 1
ATOM 678 N N . LEU A 1 92 ? -9.851 -8.659 6.067 1.00 97.25 92 LEU A N 1
ATOM 679 C CA . LEU A 1 92 ? -8.872 -7.979 5.211 1.00 97.25 92 LEU A CA 1
ATOM 680 C C . LEU A 1 92 ? -8.791 -8.637 3.826 1.00 97.25 92 LEU A C 1
ATOM 682 O O . LEU A 1 92 ? -8.834 -7.947 2.808 1.00 97.25 92 LEU A O 1
ATOM 686 N N . GLN A 1 93 ? -8.717 -9.971 3.776 1.00 96.69 93 GLN A N 1
ATOM 687 C CA . GLN A 1 93 ? -8.626 -10.728 2.526 1.00 96.69 93 GLN A CA 1
ATOM 688 C C . GLN A 1 93 ? -9.872 -10.524 1.656 1.00 96.69 93 GLN A C 1
ATOM 690 O O . GLN A 1 93 ? -9.764 -10.284 0.452 1.00 96.69 93 GLN A O 1
ATOM 695 N N . ALA A 1 94 ? -11.061 -10.590 2.260 1.00 96.38 94 ALA A N 1
ATOM 696 C CA . ALA A 1 94 ? -12.327 -10.334 1.585 1.00 96.38 94 ALA A CA 1
ATOM 697 C C . ALA A 1 94 ? -12.412 -8.887 1.079 1.00 96.38 94 ALA A C 1
ATOM 699 O O . ALA A 1 94 ? -12.843 -8.664 -0.054 1.00 96.38 94 ALA A O 1
ATOM 700 N N . GLY A 1 95 ? -11.940 -7.926 1.877 1.00 97.38 95 GLY A N 1
ATOM 701 C CA . GLY A 1 95 ? -11.838 -6.521 1.500 1.00 97.38 95 GLY A CA 1
ATOM 702 C C . GLY A 1 95 ? -10.955 -6.315 0.270 1.00 97.38 95 GLY A C 1
ATOM 703 O O . GLY A 1 95 ? -11.403 -5.719 -0.710 1.00 97.38 95 GLY A O 1
ATOM 704 N N . TYR A 1 96 ? -9.744 -6.882 0.265 1.00 97.38 96 TYR A N 1
ATOM 705 C CA . TYR A 1 96 ? -8.854 -6.822 -0.899 1.00 97.38 96 TYR A CA 1
ATOM 706 C C . 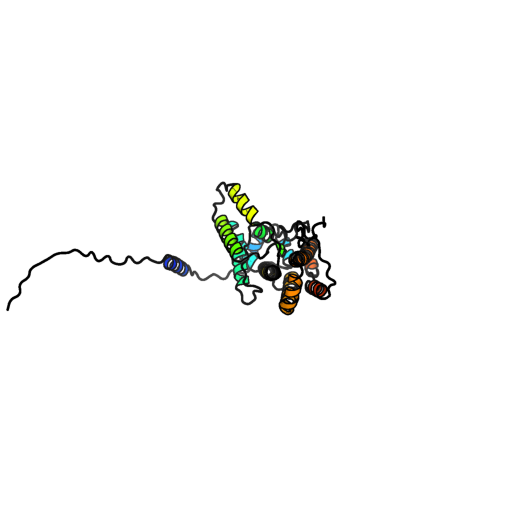TYR A 1 96 ? -9.500 -7.450 -2.137 1.00 97.38 96 TYR A C 1
ATOM 708 O O . TYR A 1 96 ? -9.528 -6.838 -3.202 1.00 97.38 96 TYR A O 1
ATOM 716 N N . ASN A 1 97 ? -10.082 -8.644 -1.995 1.00 96.31 97 ASN A N 1
ATOM 717 C CA . ASN A 1 97 ? -10.768 -9.330 -3.092 1.00 96.31 97 ASN A CA 1
ATOM 718 C C . ASN A 1 97 ? -11.961 -8.519 -3.625 1.00 96.31 97 ASN A C 1
ATOM 720 O O . ASN A 1 97 ? -12.318 -8.645 -4.796 1.00 96.31 97 ASN A O 1
ATOM 724 N N . GLY A 1 98 ? -12.612 -7.721 -2.776 1.00 96.25 98 GLY A N 1
ATOM 725 C CA . GLY A 1 98 ? -13.634 -6.756 -3.176 1.00 96.25 98 GLY A CA 1
ATOM 726 C C . GLY A 1 98 ? -13.046 -5.629 -4.024 1.00 96.25 98 GLY A C 1
ATOM 727 O O . GLY A 1 98 ? -13.527 -5.391 -5.131 1.00 96.25 98 GLY A O 1
ATOM 728 N N . ILE A 1 99 ? -11.962 -5.001 -3.556 1.00 96.12 99 ILE A N 1
ATOM 729 C CA . ILE A 1 99 ? -11.256 -3.939 -4.290 1.00 96.12 99 ILE A CA 1
ATOM 730 C C . ILE A 1 99 ? -10.759 -4.445 -5.644 1.00 96.12 99 ILE A C 1
ATOM 732 O O . ILE A 1 99 ? -11.069 -3.825 -6.654 1.00 96.12 99 ILE A O 1
ATOM 736 N N . ALA A 1 100 ? -10.074 -5.589 -5.694 1.00 95.44 100 ALA A N 1
ATOM 737 C CA . ALA A 1 100 ? -9.513 -6.157 -6.923 1.00 95.44 100 ALA A CA 1
ATOM 738 C C . ALA A 1 100 ? -10.577 -6.547 -7.970 1.00 95.44 100 ALA A C 1
ATOM 740 O O . ALA A 1 100 ? -10.269 -6.654 -9.154 1.00 95.44 100 ALA A O 1
ATOM 741 N N . ARG A 1 101 ? -11.836 -6.752 -7.556 1.00 95.44 101 ARG A N 1
ATOM 742 C CA . ARG A 1 101 ? -12.972 -7.023 -8.459 1.00 95.44 101 ARG A CA 1
ATOM 743 C C . ARG A 1 101 ? -13.791 -5.779 -8.799 1.00 95.44 101 ARG A C 1
ATOM 745 O O . ARG A 1 101 ? -14.668 -5.857 -9.658 1.00 95.44 101 ARG A O 1
ATOM 752 N N . SER A 1 102 ? -13.529 -4.655 -8.136 1.00 93.81 102 SER A N 1
ATOM 753 C CA . SER A 1 102 ? -14.259 -3.412 -8.367 1.00 93.81 102 SER A CA 1
ATOM 754 C C . SER A 1 102 ? -13.920 -2.803 -9.738 1.00 93.81 102 SER A C 1
ATOM 756 O O . SER A 1 102 ? -12.826 -3.030 -10.260 1.00 93.81 102 SER A O 1
ATOM 758 N N . PRO A 1 103 ? -14.814 -1.995 -10.337 1.00 91.75 103 PRO A N 1
ATOM 759 C CA . PRO A 1 103 ? -14.522 -1.299 -11.594 1.00 91.75 103 PRO A CA 1
ATOM 760 C C . PRO A 1 103 ? -13.321 -0.345 -11.510 1.00 91.75 103 PRO A C 1
ATOM 762 O O . PRO A 1 103 ? -12.664 -0.111 -12.516 1.00 91.75 103 PRO A O 1
ATOM 765 N N . GLY A 1 104 ? -13.029 0.187 -10.317 1.00 87.81 104 GLY A N 1
ATOM 766 C CA . GLY A 1 104 ? -11.893 1.077 -10.062 1.00 87.81 104 GLY A CA 1
ATOM 767 C C . GLY A 1 104 ? -10.594 0.357 -9.688 1.00 87.81 104 GLY A C 1
ATOM 768 O O . GLY A 1 104 ? -9.635 1.019 -9.292 1.00 87.81 104 GLY A O 1
ATOM 769 N N . ALA A 1 105 ? -10.558 -0.978 -9.756 1.00 92.94 105 ALA A N 1
ATOM 770 C CA . ALA A 1 105 ? -9.356 -1.750 -9.473 1.00 92.94 105 ALA A CA 1
ATOM 771 C C . ALA A 1 105 ? -8.254 -1.418 -10.482 1.00 92.94 105 ALA A C 1
ATOM 773 O O . ALA A 1 105 ? -8.475 -1.437 -11.692 1.00 92.94 105 ALA A O 1
ATOM 774 N N . VAL A 1 106 ? -7.038 -1.211 -9.985 1.00 94.06 106 VAL A N 1
ATOM 775 C CA . VAL A 1 106 ? -5.865 -1.006 -10.842 1.00 94.06 106 VAL A CA 1
ATOM 776 C C . VAL A 1 106 ? -5.433 -2.322 -11.502 1.00 94.06 106 VAL A C 1
ATOM 778 O O . VAL A 1 106 ? -4.900 -2.346 -12.608 1.00 94.06 106 VAL A O 1
ATOM 781 N N . MET A 1 107 ? -5.664 -3.435 -10.809 1.00 93.88 107 MET A N 1
ATOM 782 C CA . MET A 1 107 ? -5.292 -4.781 -11.232 1.00 93.88 107 MET A CA 1
ATOM 783 C C . MET A 1 107 ? -6.251 -5.802 -10.618 1.00 93.88 107 MET A C 1
ATOM 785 O O . MET A 1 107 ? -6.741 -5.604 -9.510 1.00 93.88 107 MET A O 1
ATOM 789 N N . ARG A 1 108 ? -6.515 -6.903 -11.326 1.00 93.19 108 ARG A N 1
ATOM 790 C CA . ARG A 1 108 ? -7.382 -7.996 -10.840 1.00 93.19 108 ARG A CA 1
ATOM 791 C C . ARG A 1 108 ? -6.608 -9.178 -10.252 1.00 93.19 108 ARG A C 1
ATOM 793 O O . ARG A 1 108 ? -7.215 -10.171 -9.862 1.00 93.19 108 ARG A O 1
ATOM 800 N N . ALA A 1 109 ? -5.281 -9.089 -10.221 1.00 90.19 109 ALA A N 1
ATOM 801 C CA . ALA A 1 109 ? -4.420 -10.115 -9.655 1.00 90.19 109 ALA A CA 1
ATOM 802 C C . ALA A 1 109 ? -4.728 -10.345 -8.160 1.00 90.19 109 ALA A C 1
ATOM 804 O O . ALA A 1 109 ? -4.989 -9.384 -7.428 1.00 90.19 109 ALA A O 1
ATOM 805 N N . PRO A 1 110 ? -4.700 -11.607 -7.701 1.00 89.06 110 PRO A N 1
ATOM 806 C CA . PRO A 1 110 ? -4.900 -11.929 -6.298 1.00 89.06 110 PRO A CA 1
ATOM 807 C C . PRO A 1 110 ? -3.703 -11.489 -5.445 1.00 89.06 110 PRO A C 1
ATOM 809 O O . PRO A 1 110 ? -2.554 -11.560 -5.876 1.00 89.06 110 PRO A O 1
ATOM 812 N N . LEU A 1 111 ? -3.986 -11.110 -4.199 1.00 92.50 111 LEU A N 1
ATOM 813 C CA . LEU A 1 111 ? -3.004 -10.931 -3.131 1.00 92.50 111 LEU A CA 1
ATOM 814 C C . LEU A 1 111 ? -3.384 -11.853 -1.982 1.00 92.50 111 LEU A C 1
ATOM 816 O O . LEU A 1 111 ? -4.537 -11.842 -1.556 1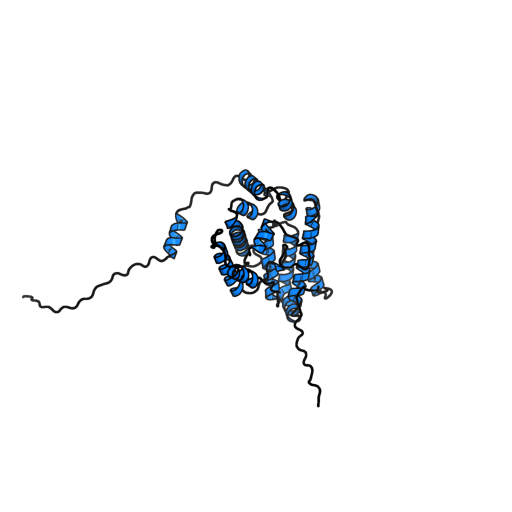.00 92.50 111 LEU A O 1
ATOM 820 N N . VAL A 1 112 ? -2.423 -12.600 -1.447 1.00 92.12 112 VAL A N 1
ATOM 821 C CA . VAL A 1 112 ? -2.615 -13.350 -0.203 1.00 92.12 112 VAL A CA 1
ATOM 822 C C . VAL A 1 112 ? -2.203 -12.457 0.957 1.00 92.12 112 VAL A C 1
ATOM 824 O O . VAL A 1 112 ? -1.035 -12.098 1.090 1.00 92.12 112 VAL A O 1
ATOM 827 N N . ILE A 1 113 ? -3.160 -12.101 1.811 1.00 93.19 113 ILE A N 1
ATOM 828 C CA . ILE A 1 113 ? -2.877 -11.374 3.047 1.00 93.19 113 ILE A CA 1
ATOM 829 C C . ILE A 1 113 ? -2.375 -12.380 4.077 1.00 93.19 113 ILE A C 1
ATOM 831 O O . ILE A 1 113 ? -3.153 -13.122 4.689 1.00 93.19 113 ILE A O 1
ATOM 835 N N . THR A 1 114 ? -1.055 -12.412 4.239 1.00 89.94 114 THR A N 1
ATOM 836 C CA . THR A 1 114 ? -0.391 -13.249 5.240 1.00 89.94 114 THR A CA 1
ATOM 837 C C . THR A 1 114 ? -0.714 -12.767 6.650 1.00 89.94 114 THR A C 1
ATOM 839 O O . THR A 1 114 ? -1.217 -11.657 6.855 1.00 89.94 114 THR A O 1
ATOM 842 N N . LYS A 1 115 ? -0.404 -13.596 7.648 1.00 86.88 115 LYS A N 1
ATOM 843 C CA . LYS A 1 115 ? -0.562 -13.218 9.054 1.00 86.88 115 LYS A CA 1
ATOM 844 C C . LYS A 1 115 ? 0.296 -12.004 9.396 1.00 86.88 115 LYS A C 1
ATOM 846 O O . LYS A 1 115 ? -0.195 -11.076 10.022 1.00 86.88 115 LYS A O 1
ATOM 851 N N . GLU A 1 116 ? 1.539 -11.987 8.933 1.00 88.69 116 GLU A N 1
ATOM 852 C CA . GLU A 1 116 ? 2.490 -10.905 9.176 1.00 88.69 116 GLU A CA 1
ATOM 853 C C . GLU A 1 116 ? 2.001 -9.597 8.551 1.00 88.69 116 GLU A C 1
ATOM 855 O O . GLU A 1 116 ? 2.087 -8.549 9.186 1.00 88.69 116 GLU A O 1
ATOM 860 N N . LEU A 1 117 ? 1.448 -9.641 7.331 1.00 92.69 117 LEU A N 1
ATOM 861 C CA . LEU A 1 117 ? 0.870 -8.452 6.702 1.00 92.69 117 LEU A CA 1
ATOM 862 C C . LEU A 1 117 ? -0.391 -7.992 7.438 1.00 92.69 117 LEU A C 1
ATOM 864 O O . LEU A 1 117 ? -0.540 -6.802 7.696 1.00 92.69 117 LEU A O 1
ATOM 868 N N . ALA A 1 118 ? -1.274 -8.914 7.828 1.00 94.62 118 ALA A N 1
ATOM 869 C CA . ALA A 1 118 ? -2.445 -8.568 8.627 1.00 94.62 118 ALA A CA 1
ATOM 870 C C . ALA A 1 118 ? -2.045 -7.910 9.955 1.00 94.62 118 ALA A C 1
ATOM 872 O O . ALA A 1 118 ? -2.589 -6.863 10.291 1.00 94.62 118 ALA A O 1
ATOM 873 N N . THR A 1 119 ? -1.053 -8.455 10.664 1.00 93.88 119 THR A N 1
ATOM 874 C CA . THR A 1 119 ? -0.495 -7.857 11.883 1.00 93.88 119 THR A CA 1
ATOM 875 C C . THR A 1 119 ? 0.033 -6.449 11.615 1.00 93.88 119 THR A C 1
ATOM 877 O O . THR A 1 119 ? -0.385 -5.522 12.300 1.00 93.88 119 THR A O 1
ATOM 880 N N . THR A 1 120 ? 0.847 -6.244 10.571 1.00 95.12 120 THR A N 1
ATOM 881 C CA . THR A 1 120 ? 1.320 -4.905 10.163 1.00 95.12 120 THR A CA 1
ATOM 882 C C . THR A 1 120 ? 0.156 -3.921 9.967 1.00 95.12 120 THR A C 1
ATOM 884 O O . THR A 1 120 ? 0.224 -2.790 10.444 1.00 95.12 120 THR A O 1
ATOM 887 N N . LEU A 1 121 ? -0.926 -4.340 9.303 1.00 96.75 121 LEU A N 1
ATOM 888 C CA . LEU A 1 121 ? -2.088 -3.486 9.026 1.00 96.75 121 LEU A CA 1
ATOM 889 C C . LEU A 1 121 ? -2.942 -3.196 10.269 1.00 96.75 121 LEU A C 1
ATOM 891 O O . LEU A 1 121 ? -3.428 -2.080 10.433 1.00 96.75 121 LEU A O 1
ATOM 895 N N . LEU A 1 122 ? -3.139 -4.191 11.135 1.00 95.25 122 LEU A N 1
ATOM 896 C CA . LEU A 1 122 ? -4.002 -4.105 12.318 1.00 95.25 122 LEU A CA 1
ATOM 897 C C . LEU A 1 122 ? -3.324 -3.379 13.483 1.00 95.25 122 LEU A C 1
ATOM 899 O O . LEU A 1 122 ? -3.984 -2.632 14.209 1.00 95.25 122 LEU A O 1
ATOM 903 N N . GLU A 1 123 ? -2.021 -3.606 13.652 1.00 94.88 123 GLU A N 1
ATOM 904 C CA . GLU A 1 123 ? -1.176 -2.984 14.678 1.00 94.88 123 GLU A CA 1
ATOM 905 C C . GLU A 1 123 ? -0.550 -1.669 14.206 1.00 94.88 123 GLU A C 1
ATOM 907 O O . GLU A 1 123 ? 0.077 -0.976 15.003 1.00 94.88 123 GLU A O 1
ATOM 912 N N . LEU A 1 124 ? -0.788 -1.286 12.946 1.00 95.88 124 LEU A N 1
ATOM 913 C CA . LEU A 1 124 ? -0.369 -0.010 12.362 1.00 95.88 124 LEU A CA 1
ATOM 914 C C . LEU A 1 124 ? 1.159 0.159 12.318 1.00 95.88 124 LEU A C 1
ATOM 916 O O . LEU A 1 124 ? 1.690 1.256 12.474 1.00 95.88 124 LEU A O 1
ATOM 920 N N . ILE A 1 125 ? 1.879 -0.935 12.072 1.00 94.69 125 ILE A N 1
ATOM 921 C CA . ILE A 1 125 ? 3.345 -0.959 11.981 1.00 94.69 125 ILE A CA 1
ATOM 922 C C . ILE A 1 125 ? 3.746 -0.593 10.549 1.00 94.69 125 ILE A C 1
ATOM 924 O O . ILE A 1 125 ? 4.185 -1.436 9.774 1.00 94.69 125 ILE A O 1
ATOM 928 N N . PHE A 1 126 ? 3.515 0.656 10.142 1.00 95.19 126 PHE A N 1
ATOM 929 C CA . PHE A 1 126 ? 3.761 1.084 8.755 1.00 95.19 126 PHE A CA 1
ATOM 930 C C . PHE A 1 126 ? 5.234 1.402 8.479 1.00 95.19 126 PHE A C 1
ATOM 932 O O . PHE A 1 126 ? 5.660 1.385 7.324 1.00 95.19 126 PHE A O 1
ATOM 939 N N . TRP A 1 127 ? 6.014 1.596 9.541 1.00 92.50 127 TRP A N 1
ATOM 940 C CA . TRP A 1 127 ? 7.452 1.818 9.518 1.00 92.50 127 TRP A CA 1
ATOM 941 C C . TRP A 1 127 ? 8.158 0.781 10.404 1.00 92.50 127 TRP A C 1
ATOM 943 O O . TRP A 1 127 ? 7.743 0.558 11.538 1.00 92.50 127 TRP A O 1
ATOM 953 N N . SER A 1 128 ? 9.205 0.140 9.880 1.00 87.56 128 SER A N 1
ATOM 954 C CA . SER A 1 128 ? 9.968 -0.940 10.533 1.00 87.56 128 SER A CA 1
ATOM 955 C C . SER A 1 128 ? 11.080 -0.443 11.467 1.00 87.56 128 SER A C 1
ATOM 957 O O . SER A 1 128 ? 11.668 -1.233 12.200 1.00 87.56 128 SER A O 1
ATOM 959 N N . GLY A 1 129 ? 11.427 0.848 11.414 1.00 89.94 129 GLY A N 1
ATOM 960 C CA . GLY A 1 129 ? 12.605 1.404 12.094 1.00 89.94 129 GLY A CA 1
ATOM 961 C C . GLY A 1 129 ? 13.924 1.191 11.343 1.00 89.94 129 GLY A C 1
ATOM 962 O O . GLY A 1 129 ? 14.882 1.916 11.592 1.00 89.94 129 GLY A O 1
ATOM 963 N N . ASP A 1 130 ? 13.958 0.253 10.397 1.00 90.44 130 ASP A N 1
ATOM 964 C CA . ASP A 1 130 ? 15.127 -0.088 9.590 1.00 90.44 130 ASP A CA 1
ATOM 965 C C . ASP A 1 130 ? 14.724 -0.208 8.117 1.00 90.44 130 ASP A C 1
ATOM 967 O O . ASP A 1 130 ? 13.889 -1.038 7.742 1.00 90.44 130 ASP A O 1
ATOM 971 N N . LEU A 1 131 ? 15.342 0.628 7.278 1.00 88.50 131 LEU A N 1
ATOM 972 C CA . LEU A 1 131 ? 15.066 0.681 5.848 1.00 88.50 131 LEU A CA 1
ATOM 973 C C . LEU A 1 131 ? 15.355 -0.657 5.166 1.00 88.50 131 LEU A C 1
ATOM 975 O O . LEU A 1 131 ? 14.714 -0.941 4.159 1.00 88.50 131 LEU A O 1
ATOM 979 N N . ASP A 1 132 ? 16.276 -1.476 5.674 1.00 89.75 132 ASP A N 1
ATOM 980 C CA . ASP A 1 132 ? 16.675 -2.748 5.063 1.00 89.75 132 ASP A CA 1
ATOM 981 C C . ASP A 1 132 ? 15.752 -3.924 5.431 1.00 89.75 132 ASP A C 1
ATOM 983 O O . ASP A 1 132 ? 15.814 -4.981 4.795 1.00 89.75 132 ASP A O 1
ATOM 987 N N . ARG A 1 133 ? 14.829 -3.738 6.386 1.00 87.94 133 ARG A N 1
ATOM 988 C CA . ARG A 1 133 ? 13.838 -4.753 6.789 1.00 87.94 133 ARG A CA 1
ATOM 989 C C . ARG A 1 133 ? 12.618 -4.744 5.877 1.00 87.94 133 ARG A C 1
ATOM 991 O O . ARG A 1 133 ? 11.602 -4.118 6.161 1.00 87.94 133 ARG A O 1
ATOM 998 N N . LEU A 1 134 ? 12.732 -5.464 4.765 1.00 88.44 134 LEU A N 1
ATOM 999 C CA . LEU A 1 134 ? 11.695 -5.553 3.729 1.00 88.44 134 LEU A CA 1
ATOM 1000 C C . LEU A 1 134 ? 10.528 -6.496 4.060 1.00 88.44 134 LEU A C 1
ATOM 1002 O O . LEU A 1 134 ? 9.564 -6.593 3.300 1.00 88.44 134 LEU A O 1
ATOM 1006 N N . ASP A 1 135 ? 10.619 -7.234 5.156 1.00 86.25 135 ASP A N 1
ATOM 1007 C CA . ASP A 1 135 ? 9.561 -8.096 5.674 1.00 86.25 135 ASP A CA 1
ATOM 1008 C C . ASP A 1 135 ? 8.606 -7.360 6.631 1.00 86.25 135 ASP A C 1
ATOM 1010 O O . ASP A 1 135 ? 7.556 -7.898 6.986 1.00 86.25 135 ASP A O 1
ATOM 1014 N N . GLU A 1 136 ? 8.920 -6.113 6.991 1.00 89.62 136 GLU A N 1
ATOM 1015 C CA . GLU A 1 136 ? 8.148 -5.269 7.902 1.00 89.62 136 GLU A CA 1
ATOM 1016 C C . GLU A 1 136 ? 7.683 -3.965 7.242 1.00 89.62 136 GLU A C 1
ATOM 1018 O O . GLU A 1 136 ? 8.043 -3.657 6.113 1.00 89.62 136 GLU A O 1
ATOM 1023 N N . GLY A 1 137 ? 6.819 -3.200 7.916 1.00 93.12 137 GLY A N 1
ATOM 1024 C CA . GLY A 1 137 ? 6.301 -1.945 7.367 1.00 93.12 137 GLY A CA 1
ATOM 1025 C C . GLY A 1 137 ? 5.224 -2.122 6.291 1.00 93.12 137 GLY A C 1
ATOM 1026 O O . GLY A 1 137 ? 4.910 -3.234 5.852 1.00 93.12 137 GLY A O 1
ATOM 1027 N N . LEU A 1 138 ? 4.644 -1.002 5.849 1.00 96.00 138 LEU A N 1
ATOM 1028 C CA . LEU A 1 138 ? 3.659 -0.958 4.764 1.00 96.00 138 LEU A CA 1
ATOM 1029 C C . LEU A 1 138 ? 4.298 -0.393 3.491 1.00 96.00 138 LEU A C 1
ATOM 1031 O O . LEU A 1 138 ? 4.321 0.817 3.267 1.00 96.00 138 LEU A O 1
ATOM 1035 N N . HIS A 1 139 ? 4.791 -1.285 2.635 1.00 94.81 139 HIS A N 1
ATOM 1036 C CA . HIS A 1 139 ? 5.412 -0.928 1.361 1.00 94.81 139 HIS A CA 1
ATOM 1037 C C . HIS A 1 139 ? 5.289 -2.044 0.313 1.00 94.81 139 HIS A C 1
ATOM 1039 O O . HIS A 1 139 ? 4.912 -3.175 0.614 1.00 94.81 139 HIS A O 1
ATOM 1045 N N . CYS A 1 140 ? 5.675 -1.749 -0.924 1.00 94.06 140 CYS A N 1
ATOM 1046 C CA . CYS A 1 140 ? 5.437 -2.593 -2.096 1.00 94.06 140 CYS A CA 1
ATOM 1047 C C . CYS A 1 140 ? 6.134 -3.974 -2.093 1.00 94.06 140 CYS A C 1
ATOM 1049 O O . CYS A 1 140 ? 5.620 -4.899 -2.716 1.00 94.06 140 CYS A O 1
ATOM 1051 N N . PHE A 1 141 ? 7.211 -4.194 -1.322 1.00 92.50 141 PHE A N 1
ATOM 1052 C CA . PHE A 1 141 ? 7.749 -5.555 -1.095 1.00 92.50 141 PHE A CA 1
ATOM 1053 C C . PHE A 1 141 ? 6.819 -6.484 -0.302 1.00 92.50 141 PHE A C 1
ATOM 1055 O O . PHE A 1 141 ? 7.018 -7.694 -0.291 1.00 92.50 141 PHE A O 1
ATOM 1062 N N . ARG A 1 142 ? 5.768 -5.959 0.336 1.00 91.00 142 ARG A N 1
ATOM 1063 C CA . ARG A 1 142 ? 4.776 -6.787 1.036 1.00 91.00 142 ARG A CA 1
ATOM 1064 C C . ARG A 1 142 ? 3.747 -7.410 0.087 1.00 91.00 142 ARG A C 1
ATOM 1066 O O . ARG A 1 142 ? 2.903 -8.181 0.529 1.00 91.00 142 ARG A O 1
ATOM 1073 N N . THR A 1 143 ? 3.795 -7.069 -1.202 1.00 92.38 143 THR A N 1
ATOM 1074 C CA . THR A 1 143 ? 2.808 -7.480 -2.211 1.00 92.38 143 THR A CA 1
ATOM 1075 C C . THR A 1 143 ? 3.458 -8.015 -3.483 1.00 92.38 143 THR A C 1
ATOM 1077 O O . THR A 1 143 ? 2.909 -7.845 -4.572 1.00 92.38 143 THR A O 1
ATOM 1080 N N . ILE A 1 144 ? 4.642 -8.625 -3.359 1.00 90.56 144 ILE A N 1
ATOM 1081 C CA . ILE A 1 144 ? 5.368 -9.179 -4.504 1.00 90.56 144 ILE A CA 1
ATOM 1082 C C . ILE A 1 144 ? 4.505 -10.206 -5.223 1.00 90.56 144 ILE A C 1
ATOM 1084 O O . ILE A 1 144 ? 4.079 -11.210 -4.647 1.00 90.56 144 ILE A O 1
ATOM 1088 N N . TYR A 1 145 ? 4.287 -9.959 -6.508 1.00 88.69 145 TYR A N 1
ATOM 1089 C CA . TYR A 1 145 ? 3.667 -10.925 -7.390 1.00 88.69 145 TYR A CA 1
ATOM 1090 C C . TYR A 1 145 ? 4.699 -11.958 -7.847 1.00 88.69 145 TYR A C 1
ATOM 1092 O O . TYR A 1 145 ? 5.751 -11.601 -8.371 1.00 88.69 145 TYR A O 1
ATOM 1100 N N . VAL A 1 146 ? 4.374 -13.240 -7.668 1.00 83.94 146 VAL A N 1
ATOM 1101 C CA . VAL A 1 146 ? 5.228 -14.359 -8.093 1.00 83.94 146 VAL A CA 1
ATOM 1102 C C . VAL A 1 146 ? 4.600 -15.064 -9.291 1.00 83.94 146 VAL A C 1
ATOM 1104 O O . VAL A 1 146 ? 5.116 -15.009 -10.403 1.00 83.94 146 VAL A O 1
ATOM 1107 N N . SER A 1 147 ? 3.461 -15.722 -9.075 1.00 84.50 147 SER A N 1
ATOM 1108 C CA . SER A 1 147 ? 2.663 -16.357 -10.124 1.00 84.50 147 SER A CA 1
ATOM 1109 C C . SER A 1 147 ? 1.282 -16.715 -9.589 1.00 84.50 147 SER A C 1
ATOM 1111 O O . SER A 1 147 ? 1.116 -16.944 -8.392 1.00 84.50 147 SER A O 1
ATOM 1113 N N . THR A 1 148 ? 0.294 -16.863 -10.472 1.00 85.50 148 THR A N 1
ATOM 1114 C CA . THR A 1 148 ? -1.055 -17.308 -10.087 1.00 85.50 148 THR A CA 1
ATOM 1115 C C . THR A 1 148 ? -1.044 -18.663 -9.373 1.00 85.50 148 THR A C 1
ATOM 1117 O O . THR A 1 148 ? -1.787 -18.851 -8.410 1.00 85.50 148 THR A O 1
ATOM 1120 N N . ALA A 1 149 ? -0.184 -19.593 -9.802 1.00 85.19 149 ALA A N 1
ATOM 1121 C CA . ALA A 1 149 ? -0.054 -20.912 -9.183 1.00 85.19 149 ALA A CA 1
ATOM 1122 C C . ALA A 1 149 ? 0.480 -20.812 -7.745 1.00 85.19 149 ALA A C 1
ATOM 1124 O O . ALA A 1 149 ? -0.132 -21.355 -6.825 1.00 85.19 149 ALA A O 1
ATOM 1125 N N . LYS A 1 150 ? 1.563 -20.049 -7.535 1.00 84.62 150 LYS A N 1
ATOM 1126 C CA . LYS A 1 150 ? 2.129 -19.821 -6.198 1.00 84.62 150 LYS A CA 1
ATOM 1127 C C . LYS A 1 150 ? 1.144 -19.080 -5.300 1.00 84.62 150 LYS A C 1
ATOM 1129 O O . LYS A 1 150 ? 0.942 -19.492 -4.165 1.00 84.62 150 LYS A O 1
ATOM 1134 N N . THR A 1 151 ? 0.466 -18.053 -5.812 1.00 85.69 151 THR A N 1
ATOM 1135 C CA . THR A 1 151 ? -0.553 -17.323 -5.048 1.00 85.69 151 THR A CA 1
ATOM 1136 C C . THR A 1 151 ? -1.730 -18.222 -4.663 1.00 85.69 151 THR A C 1
ATOM 1138 O O . THR A 1 151 ? -2.223 -18.129 -3.545 1.00 85.69 151 THR A O 1
ATOM 1141 N N . SER A 1 152 ? -2.157 -19.135 -5.540 1.00 85.81 152 SER A N 1
ATOM 1142 C CA . SER A 1 152 ? -3.223 -20.101 -5.227 1.00 85.81 152 SER A CA 1
ATOM 1143 C C . SER A 1 152 ? -2.786 -21.103 -4.158 1.00 85.81 152 SER A C 1
ATOM 1145 O O . SER A 1 152 ? -3.547 -21.399 -3.235 1.00 85.81 152 SER A O 1
ATOM 1147 N N . GLN A 1 153 ? -1.543 -21.584 -4.239 1.00 85.69 153 GLN A N 1
ATOM 1148 C CA . GLN A 1 153 ? -0.951 -22.442 -3.215 1.00 85.69 153 GLN A CA 1
ATOM 1149 C C . GLN A 1 153 ? -0.862 -21.717 -1.865 1.00 85.69 153 GLN A C 1
ATOM 1151 O O . GLN A 1 153 ? -1.270 -22.265 -0.844 1.00 85.69 153 GLN A O 1
ATOM 1156 N N . ASP A 1 154 ? -0.396 -20.468 -1.858 1.00 85.00 154 ASP A N 1
ATOM 1157 C CA . ASP A 1 154 ? -0.300 -19.640 -0.654 1.00 85.00 154 ASP A CA 1
ATOM 1158 C C . ASP A 1 154 ? -1.678 -19.356 -0.053 1.00 85.00 154 ASP A C 1
ATOM 1160 O O . ASP A 1 154 ? -1.849 -19.413 1.164 1.00 85.00 154 ASP A O 1
ATOM 1164 N N . GLN A 1 155 ? -2.687 -19.132 -0.894 1.00 86.44 155 GLN A N 1
ATOM 1165 C CA . GLN A 1 155 ? -4.067 -18.960 -0.456 1.00 86.44 155 GLN A CA 1
ATOM 1166 C C . GLN A 1 155 ? -4.601 -20.232 0.213 1.00 86.44 155 GLN A C 1
ATOM 1168 O O . GLN A 1 155 ? -5.190 -20.145 1.289 1.00 86.44 155 GLN A O 1
ATOM 1173 N N . SER A 1 156 ? -4.363 -21.404 -0.384 1.00 85.12 156 SER A N 1
ATOM 1174 C CA . SER A 1 156 ? -4.741 -22.699 0.199 1.00 85.12 156 SER A CA 1
ATOM 1175 C C . SER A 1 156 ? -4.047 -22.931 1.542 1.00 85.12 156 SER A C 1
ATOM 1177 O O . SER A 1 156 ? -4.684 -23.324 2.518 1.00 85.12 156 SER A O 1
ATOM 1179 N N . ASN A 1 157 ? -2.750 -22.630 1.613 1.00 82.81 157 ASN A N 1
ATOM 1180 C CA . ASN A 1 157 ? -1.945 -22.727 2.827 1.00 82.81 157 ASN A CA 1
ATOM 1181 C C . ASN A 1 157 ? -2.493 -21.823 3.944 1.00 82.81 157 ASN A C 1
ATOM 1183 O O . ASN A 1 157 ? -2.638 -22.267 5.082 1.00 82.81 157 ASN A O 1
ATOM 1187 N N . MET A 1 158 ? -2.849 -20.577 3.624 1.00 84.25 158 MET A N 1
ATOM 1188 C CA . MET A 1 158 ? -3.432 -19.646 4.595 1.00 84.25 158 MET A CA 1
ATOM 1189 C C . MET A 1 158 ? -4.842 -20.056 5.032 1.00 84.25 158 MET A C 1
ATOM 1191 O O . MET A 1 158 ? -5.176 -19.927 6.206 1.00 84.25 158 MET A O 1
ATOM 1195 N N . SER A 1 159 ? -5.667 -20.582 4.125 1.00 83.62 159 SER A N 1
ATOM 1196 C CA . SER A 1 159 ? -6.988 -21.117 4.474 1.00 83.62 159 SER A CA 1
ATOM 1197 C C . SER A 1 159 ? -6.893 -22.328 5.404 1.00 83.62 159 SER A C 1
ATOM 1199 O O . SER A 1 159 ? -7.675 -22.428 6.348 1.00 83.62 159 SER A O 1
ATOM 1201 N N . LEU A 1 160 ? -5.915 -23.214 5.186 1.00 81.19 160 LEU A N 1
ATOM 1202 C CA . LEU A 1 160 ? -5.647 -24.328 6.095 1.00 81.19 160 LEU A CA 1
ATOM 1203 C C . LEU A 1 160 ? -5.222 -23.807 7.469 1.00 81.19 160 LEU A C 1
ATOM 1205 O O . LEU A 1 160 ? -5.761 -24.257 8.475 1.00 81.19 160 LEU A O 1
ATOM 1209 N N . TYR A 1 161 ? -4.325 -22.822 7.519 1.00 76.06 161 TYR A N 1
ATOM 1210 C CA . TYR A 1 161 ? -3.890 -22.216 8.776 1.00 76.06 161 TYR A CA 1
ATOM 1211 C C . TYR A 1 161 ? -5.050 -21.613 9.583 1.00 76.06 161 TYR A C 1
ATOM 1213 O O . TYR A 1 161 ? -5.156 -21.876 10.778 1.00 76.06 161 TYR A O 1
ATOM 1221 N N . ASP A 1 162 ? -5.950 -20.863 8.943 1.00 79.38 162 ASP A N 1
ATOM 1222 C CA . ASP A 1 162 ? -7.118 -20.270 9.613 1.00 79.38 162 ASP A CA 1
ATOM 1223 C C . ASP A 1 162 ? -8.089 -21.314 10.182 1.00 79.38 162 ASP A C 1
ATOM 1225 O O . ASP A 1 162 ? -8.812 -21.032 11.138 1.00 79.38 162 ASP A O 1
ATOM 1229 N N . SER A 1 163 ? -8.120 -22.514 9.593 1.00 78.88 163 SER A N 1
ATOM 1230 C CA . SER A 1 163 ? -8.962 -23.619 10.059 1.00 78.88 163 SER A CA 1
ATOM 1231 C C . SER A 1 163 ? -8.387 -24.356 11.272 1.00 78.88 163 SER A C 1
ATOM 1233 O O . SER A 1 163 ? -9.098 -25.141 11.903 1.00 78.88 163 SER A O 1
ATOM 1235 N N . LEU A 1 164 ? -7.116 -24.117 11.617 1.00 76.00 164 LEU A N 1
ATOM 1236 C CA . LEU A 1 164 ? -6.480 -24.804 12.732 1.00 76.00 164 LEU A CA 1
ATOM 1237 C C . LEU A 1 164 ? -7.038 -24.301 14.074 1.00 76.00 164 LEU A C 1
ATOM 1239 O O . LEU A 1 164 ? -7.124 -23.091 14.309 1.00 76.00 164 LEU A O 1
ATOM 1243 N N . PRO A 1 165 ? -7.401 -25.216 14.991 1.00 67.12 165 PRO A N 1
ATOM 1244 C CA . PRO A 1 165 ? -7.889 -24.843 16.308 1.00 67.12 165 PRO A CA 1
ATOM 1245 C C . PRO A 1 165 ? -6.799 -24.103 17.090 1.00 67.12 165 PRO A C 1
ATOM 1247 O O . PRO A 1 165 ? -5.652 -24.537 17.165 1.00 67.12 165 PRO A O 1
ATOM 1250 N N . SER A 1 166 ? -7.185 -22.982 17.701 1.00 59.09 166 SER A N 1
ATOM 1251 C CA . SER A 1 166 ? -6.294 -22.079 18.447 1.00 59.09 166 SER A CA 1
ATOM 1252 C C . SER A 1 166 ? -5.620 -22.739 19.660 1.00 59.09 166 SER A C 1
ATOM 1254 O O . SER A 1 166 ? -4.613 -22.230 20.141 1.00 59.09 166 SER A O 1
ATOM 1256 N N . ASP A 1 167 ? -6.168 -23.870 20.111 1.00 53.94 167 ASP A N 1
ATOM 1257 C CA . ASP A 1 167 ? -5.792 -24.579 21.339 1.00 53.94 167 ASP A CA 1
ATOM 1258 C C . ASP A 1 167 ? -4.947 -25.842 21.067 1.00 53.94 167 ASP A C 1
ATOM 1260 O O . ASP A 1 167 ? -4.588 -26.575 21.986 1.00 53.94 167 ASP A O 1
ATOM 1264 N N . GLY A 1 168 ? -4.632 -26.124 19.797 1.00 49.88 168 GLY A N 1
ATOM 1265 C CA . GLY A 1 168 ? -3.883 -27.307 19.381 1.00 49.88 168 GLY A CA 1
ATOM 1266 C C . GLY A 1 168 ? -2.408 -26.998 19.160 1.00 49.88 168 GLY A C 1
ATOM 1267 O O . GLY A 1 168 ? -2.070 -26.069 18.432 1.00 49.88 168 GLY A O 1
ATOM 1268 N N . ASN A 1 169 ? -1.541 -27.811 19.763 1.00 51.31 169 ASN A N 1
ATOM 1269 C CA . ASN A 1 169 ? -0.086 -27.786 19.636 1.00 51.31 169 ASN A CA 1
ATOM 1270 C C . ASN A 1 169 ? 0.327 -27.913 18.153 1.00 51.31 169 ASN A C 1
ATOM 1272 O O . ASN A 1 169 ? 0.529 -29.004 17.621 1.00 51.31 169 ASN A O 1
ATOM 1276 N N . LEU A 1 170 ? 0.373 -26.778 17.458 1.00 58.56 170 LEU A N 1
ATOM 1277 C CA . LEU A 1 170 ? 0.800 -26.656 16.073 1.00 58.56 170 LEU A CA 1
ATOM 1278 C C . LEU A 1 170 ? 2.251 -27.136 16.008 1.00 58.56 170 LEU A C 1
ATOM 1280 O O . LEU A 1 170 ? 3.129 -26.512 16.605 1.00 58.56 170 LEU A O 1
ATOM 1284 N N . SER A 1 171 ? 2.503 -28.254 15.318 1.00 61.19 171 SER A N 1
ATOM 1285 C CA . SER A 1 171 ? 3.865 -28.772 15.162 1.00 61.19 171 SER A CA 1
ATOM 1286 C C . SER A 1 171 ? 4.784 -27.651 14.674 1.00 61.19 171 SER A C 1
ATOM 1288 O O . SER A 1 171 ? 4.455 -26.911 13.741 1.00 61.19 171 SER A O 1
ATOM 1290 N N . LEU A 1 172 ? 5.956 -27.527 15.299 1.00 57.16 172 LEU A N 1
ATOM 1291 C CA . LEU A 1 172 ? 6.985 -26.563 14.916 1.00 57.16 172 LEU A CA 1
ATOM 1292 C C . LEU A 1 172 ? 7.356 -26.691 13.428 1.00 57.16 172 LEU A C 1
ATOM 1294 O O . LEU A 1 172 ? 7.750 -25.707 12.806 1.00 57.16 172 LEU A O 1
ATOM 1298 N N . GLU A 1 173 ? 7.190 -27.877 12.840 1.00 57.94 173 GLU A N 1
ATOM 1299 C CA . GLU A 1 173 ? 7.377 -28.131 11.409 1.00 57.94 173 GLU A CA 1
ATOM 1300 C C . GLU A 1 173 ? 6.304 -27.462 10.550 1.00 57.94 173 GLU A C 1
ATOM 1302 O O . GLU A 1 173 ? 6.637 -26.861 9.535 1.00 57.94 173 GLU A O 1
ATOM 1307 N N . VAL A 1 174 ? 5.043 -27.472 10.987 1.00 58.00 174 VAL A N 1
ATOM 1308 C CA . VAL A 1 174 ? 3.939 -26.775 10.310 1.00 58.00 174 VAL A CA 1
ATOM 1309 C C . VAL A 1 174 ? 4.162 -25.261 10.375 1.00 58.00 174 VAL A C 1
ATOM 1311 O O . VAL A 1 174 ? 4.051 -24.568 9.366 1.00 58.00 174 VAL A O 1
ATOM 1314 N N . VAL A 1 175 ? 4.595 -24.742 11.530 1.00 60.47 175 VAL A N 1
ATOM 1315 C CA . VAL A 1 175 ? 4.963 -23.323 11.687 1.00 60.47 175 VAL A CA 1
ATOM 1316 C C . VAL A 1 175 ? 6.170 -22.947 10.813 1.00 60.47 175 VAL A C 1
ATOM 1318 O O . VAL A 1 175 ? 6.177 -21.882 10.195 1.00 60.47 175 VAL A O 1
ATOM 1321 N N . ARG A 1 176 ? 7.192 -23.809 10.722 1.00 58.28 176 ARG A N 1
ATOM 1322 C CA . ARG A 1 176 ? 8.372 -23.593 9.864 1.00 58.28 176 ARG A CA 1
ATOM 1323 C C . ARG A 1 176 ? 8.037 -23.674 8.376 1.00 58.28 176 ARG A C 1
ATOM 1325 O O . ARG A 1 176 ? 8.570 -22.871 7.614 1.00 58.28 176 ARG A O 1
ATOM 1332 N N . LEU A 1 177 ? 7.146 -24.579 7.973 1.00 58.97 177 LEU A N 1
ATOM 1333 C CA . LEU A 1 177 ? 6.669 -24.698 6.596 1.00 58.97 177 LEU A CA 1
ATOM 1334 C C . LEU A 1 177 ? 5.993 -23.395 6.149 1.00 58.97 177 LEU A C 1
ATOM 1336 O O . LEU A 1 177 ? 6.347 -22.856 5.104 1.00 58.97 177 LEU A O 1
ATOM 1340 N N . PHE A 1 178 ? 5.115 -22.821 6.980 1.00 57.34 178 PHE A N 1
ATOM 1341 C CA . PHE A 1 178 ? 4.480 -21.533 6.674 1.00 57.34 178 PHE A CA 1
ATOM 1342 C C . PHE A 1 178 ? 5.478 -20.367 6.628 1.00 57.34 178 PHE A C 1
ATOM 1344 O O . PHE A 1 178 ? 5.357 -19.504 5.761 1.00 57.34 178 PHE A O 1
ATOM 1351 N N . LYS A 1 179 ? 6.510 -20.366 7.485 1.00 56.56 179 LYS A N 1
ATOM 1352 C CA . LYS A 1 179 ? 7.570 -19.342 7.450 1.00 56.56 179 LYS A CA 1
ATOM 1353 C C . LYS A 1 179 ? 8.474 -19.443 6.215 1.00 56.56 179 LYS A C 1
ATOM 1355 O O . LYS A 1 179 ? 8.892 -18.419 5.685 1.00 56.56 179 LYS A O 1
ATOM 1360 N N . HIS A 1 180 ? 8.793 -20.650 5.740 1.00 47.66 180 HIS A N 1
ATOM 1361 C CA . HIS A 1 180 ? 9.719 -20.832 4.613 1.00 47.66 180 HIS A CA 1
ATOM 1362 C C . HIS A 1 180 ? 9.087 -20.490 3.252 1.00 47.66 180 HIS A C 1
ATOM 1364 O O . HIS A 1 180 ? 9.789 -20.082 2.328 1.00 47.66 180 HIS A O 1
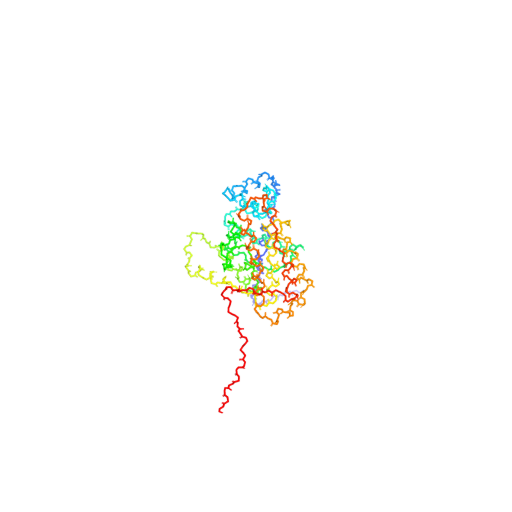ATOM 1370 N N . VAL A 1 181 ? 7.765 -20.621 3.123 1.00 48.75 181 VAL A N 1
ATOM 1371 C CA . VAL A 1 181 ? 7.019 -20.360 1.876 1.00 48.75 181 VAL A CA 1
ATOM 1372 C C . VAL A 1 181 ? 6.922 -18.856 1.537 1.00 48.75 181 VAL A C 1
ATOM 1374 O O . VAL A 1 181 ? 6.598 -18.508 0.397 1.00 48.75 181 VAL A O 1
ATOM 1377 N N . LEU A 1 182 ? 7.264 -17.974 2.487 1.00 50.66 182 LEU A N 1
ATOM 1378 C CA . LEU A 1 182 ? 7.087 -16.516 2.415 1.00 50.66 182 LEU A CA 1
ATOM 1379 C C . LEU A 1 182 ? 8.399 -15.704 2.378 1.00 50.66 182 LEU A C 1
ATOM 1381 O O . LEU A 1 182 ? 8.359 -14.494 2.587 1.00 50.66 182 LEU A O 1
ATOM 1385 N N . LYS A 1 183 ? 9.562 -16.326 2.119 1.00 55.12 183 LYS A N 1
ATOM 1386 C CA . LYS A 1 183 ? 10.819 -15.568 1.937 1.00 55.12 183 LYS A CA 1
ATOM 1387 C C . LYS A 1 183 ? 10.643 -14.491 0.858 1.00 55.12 183 LYS A C 1
ATOM 1389 O O . LYS A 1 183 ? 10.027 -14.768 -0.170 1.00 55.12 183 LYS A O 1
ATOM 1394 N N . SER A 1 184 ? 11.194 -13.295 1.104 1.00 53.97 184 SER A N 1
ATOM 1395 C CA . SER A 1 184 ? 11.154 -12.152 0.182 1.00 53.97 184 SER A CA 1
ATOM 1396 C C . SER A 1 184 ? 11.587 -12.573 -1.214 1.00 53.97 184 SER A C 1
ATOM 1398 O O . SER A 1 184 ? 12.767 -12.799 -1.477 1.00 53.97 184 SER A O 1
ATOM 1400 N N . ASN A 1 185 ? 10.607 -12.688 -2.101 1.00 72.19 185 ASN A N 1
ATOM 1401 C CA . ASN A 1 185 ? 10.859 -12.813 -3.521 1.00 72.19 185 ASN A CA 1
ATOM 1402 C C . ASN A 1 185 ? 11.130 -11.410 -4.061 1.00 72.19 185 ASN A C 1
ATOM 1404 O O . ASN A 1 185 ? 10.487 -10.444 -3.658 1.00 72.19 185 ASN A O 1
ATOM 1408 N N . TRP A 1 186 ? 12.094 -11.293 -4.958 1.00 82.88 186 TRP A N 1
ATOM 1409 C CA . TRP A 1 186 ? 12.363 -10.051 -5.673 1.00 82.88 186 TRP A CA 1
ATOM 1410 C C . TRP A 1 186 ? 11.632 -10.110 -7.008 1.00 82.88 186 TRP A C 1
ATOM 1412 O O . TRP A 1 186 ? 11.596 -11.192 -7.597 1.00 82.88 186 TRP A O 1
ATOM 1422 N N . PRO A 1 187 ? 11.080 -8.996 -7.520 1.00 89.50 187 PRO A N 1
ATOM 1423 C CA . PRO A 1 187 ? 10.658 -8.990 -8.908 1.00 89.50 187 PRO A CA 1
ATOM 1424 C C . PRO A 1 187 ? 11.905 -9.210 -9.775 1.00 89.50 187 PRO A C 1
ATOM 1426 O O . PRO A 1 187 ? 12.894 -8.484 -9.649 1.00 89.50 187 PRO A O 1
ATOM 1429 N N . THR A 1 188 ? 11.875 -10.236 -10.617 1.00 87.44 188 THR A N 1
ATOM 1430 C CA . THR A 1 188 ? 12.972 -10.591 -11.529 1.00 87.44 188 THR A CA 1
ATOM 1431 C C . THR A 1 188 ? 12.766 -10.039 -12.929 1.00 87.44 188 THR A C 1
ATOM 1433 O O . THR A 1 188 ? 13.708 -9.976 -13.711 1.00 87.44 188 THR A O 1
ATOM 1436 N N . ASP A 1 189 ? 11.538 -9.642 -13.253 1.00 90.38 189 ASP A N 1
ATOM 1437 C CA . ASP A 1 189 ? 11.169 -9.120 -14.560 1.00 90.38 189 ASP A CA 1
ATOM 1438 C C . ASP A 1 189 ? 10.184 -7.949 -14.447 1.00 90.38 189 ASP A C 1
ATOM 1440 O O . ASP A 1 189 ? 9.678 -7.598 -13.372 1.00 90.38 189 ASP A O 1
ATOM 1444 N N . PHE A 1 190 ? 9.931 -7.320 -15.593 1.00 93.62 190 PHE A N 1
ATOM 1445 C CA . PHE A 1 190 ? 9.024 -6.188 -15.701 1.00 93.62 190 PHE A CA 1
ATOM 1446 C C . PHE A 1 190 ? 7.576 -6.540 -15.330 1.00 93.62 190 PHE A C 1
ATOM 1448 O O . PHE A 1 190 ? 6.900 -5.724 -14.710 1.00 93.62 190 PHE A O 1
ATOM 1455 N N . ILE A 1 191 ? 7.091 -7.739 -15.666 1.00 92.94 191 ILE A N 1
ATOM 1456 C CA . ILE A 1 191 ? 5.699 -8.144 -15.421 1.00 92.94 191 ILE A CA 1
ATOM 1457 C C . ILE A 1 191 ? 5.445 -8.340 -13.926 1.00 92.94 191 ILE A C 1
ATOM 1459 O O . ILE A 1 191 ? 4.409 -7.911 -13.408 1.00 92.94 191 ILE A O 1
ATOM 1463 N N . GLN A 1 192 ? 6.393 -8.946 -13.214 1.00 92.69 192 GLN A N 1
ATOM 1464 C CA . GLN A 1 192 ? 6.347 -9.076 -11.764 1.00 92.69 192 GLN A CA 1
ATOM 1465 C C . GLN A 1 192 ? 6.371 -7.706 -11.094 1.00 92.69 192 GLN A C 1
ATOM 1467 O O . GLN A 1 192 ? 5.563 -7.470 -10.195 1.00 92.69 192 GLN A O 1
ATOM 1472 N N . LEU A 1 193 ? 7.232 -6.786 -11.542 1.00 95.31 193 LEU A N 1
ATOM 1473 C CA . LEU A 1 193 ? 7.256 -5.416 -11.025 1.00 95.31 193 LEU A CA 1
ATOM 1474 C C . LEU A 1 193 ? 5.938 -4.674 -11.295 1.00 95.31 193 LEU A C 1
ATOM 1476 O O . LEU A 1 193 ? 5.345 -4.132 -10.362 1.00 95.31 193 LEU A O 1
ATOM 1480 N N . ASP A 1 194 ? 5.461 -4.683 -12.542 1.00 96.44 194 ASP A N 1
ATOM 1481 C CA . ASP A 1 194 ? 4.206 -4.050 -12.961 1.00 96.44 194 ASP A CA 1
ATOM 1482 C C . ASP A 1 194 ? 3.031 -4.545 -12.113 1.00 96.44 194 ASP A C 1
ATOM 1484 O O . ASP A 1 194 ? 2.297 -3.756 -11.511 1.00 96.44 194 ASP A O 1
ATOM 1488 N N . THR A 1 195 ? 2.902 -5.867 -11.988 1.00 95.44 195 THR A N 1
ATOM 1489 C CA . THR A 1 195 ? 1.827 -6.481 -11.210 1.00 95.44 195 THR A CA 1
ATOM 1490 C C . THR A 1 195 ? 1.962 -6.142 -9.728 1.00 95.44 195 THR A C 1
ATOM 1492 O O . THR A 1 195 ? 0.973 -5.763 -9.105 1.00 95.44 195 THR A O 1
ATOM 1495 N N . THR A 1 196 ? 3.174 -6.201 -9.168 1.00 95.69 196 THR A N 1
ATOM 1496 C CA . THR A 1 196 ? 3.454 -5.864 -7.761 1.00 95.69 196 THR A CA 1
ATOM 1497 C C . THR A 1 196 ? 3.026 -4.438 -7.424 1.00 95.69 196 THR A C 1
ATOM 1499 O O . THR A 1 196 ? 2.326 -4.229 -6.432 1.00 95.69 196 THR A O 1
ATOM 1502 N N . LEU A 1 197 ? 3.403 -3.453 -8.249 1.00 97.00 197 LEU A N 1
ATOM 1503 C CA . LEU A 1 197 ? 3.037 -2.051 -8.028 1.00 97.00 197 LEU A CA 1
ATOM 1504 C C . LEU A 1 197 ? 1.517 -1.878 -8.043 1.00 97.00 197 LEU A C 1
ATOM 1506 O O . LEU A 1 197 ? 0.952 -1.278 -7.130 1.00 97.00 197 LEU A O 1
ATOM 1510 N N . LYS A 1 198 ? 0.836 -2.456 -9.036 1.00 97.44 198 LYS A N 1
ATOM 1511 C CA . LYS A 1 198 ? -0.621 -2.340 -9.175 1.00 97.44 198 LYS A CA 1
ATOM 1512 C C . LYS A 1 198 ? -1.381 -3.050 -8.049 1.00 97.44 198 LYS A C 1
ATOM 1514 O O . LYS A 1 198 ? -2.360 -2.511 -7.531 1.00 97.44 198 LYS A O 1
ATOM 1519 N N . VAL A 1 199 ? -0.914 -4.227 -7.626 1.00 96.56 199 VAL A N 1
ATOM 1520 C CA . VAL A 1 199 ? -1.439 -4.957 -6.460 1.00 96.56 199 VAL A CA 1
ATOM 1521 C C . VAL A 1 199 ? -1.266 -4.130 -5.185 1.00 96.56 199 VAL A C 1
ATOM 1523 O O . VAL A 1 199 ? -2.198 -4.072 -4.379 1.00 96.56 199 VAL A O 1
ATOM 1526 N N . PHE A 1 200 ? -0.127 -3.452 -5.017 1.00 97.44 200 PHE A N 1
ATOM 1527 C CA . PHE A 1 200 ? 0.108 -2.570 -3.876 1.00 97.44 200 PHE A CA 1
ATOM 1528 C C . PHE A 1 200 ? -0.859 -1.379 -3.852 1.00 97.44 200 PHE A C 1
ATOM 1530 O O . PHE A 1 200 ? -1.413 -1.072 -2.799 1.00 97.44 200 PHE A O 1
ATOM 1537 N N . VAL A 1 201 ? -1.152 -0.750 -4.998 1.00 97.50 201 VAL A N 1
ATOM 1538 C CA . VAL A 1 201 ? -2.134 0.355 -5.061 1.00 97.50 201 VAL A CA 1
ATOM 1539 C C . VAL A 1 201 ? -3.533 -0.102 -4.641 1.00 97.50 201 VAL A C 1
ATOM 1541 O O . VAL A 1 201 ? -4.235 0.619 -3.925 1.00 97.50 201 VAL A O 1
ATOM 1544 N N . ASN A 1 202 ? -3.940 -1.314 -5.026 1.00 97.38 202 ASN A N 1
ATOM 1545 C CA . ASN A 1 202 ? -5.189 -1.898 -4.536 1.00 97.38 202 ASN A CA 1
ATOM 1546 C C . ASN A 1 202 ? -5.165 -2.096 -3.012 1.00 97.38 202 ASN A C 1
ATOM 1548 O O . ASN A 1 202 ? -6.159 -1.803 -2.350 1.00 97.38 202 ASN A O 1
ATOM 1552 N N . LEU A 1 203 ? -4.042 -2.557 -2.446 1.00 97.88 203 LEU A N 1
ATOM 1553 C CA . LEU A 1 203 ? -3.890 -2.703 -0.995 1.00 97.88 203 LEU A CA 1
ATOM 1554 C C . LEU A 1 203 ? -3.989 -1.345 -0.287 1.00 97.88 203 LEU A C 1
ATOM 1556 O O . LEU A 1 203 ? -4.722 -1.225 0.689 1.00 97.88 203 LEU A O 1
ATOM 1560 N N . LEU A 1 204 ? -3.325 -0.305 -0.800 1.00 97.62 204 LEU A N 1
ATOM 1561 C CA . LEU A 1 204 ? -3.458 1.053 -0.264 1.00 97.62 204 LEU A CA 1
ATOM 1562 C C . LEU A 1 204 ? -4.900 1.560 -0.360 1.00 97.62 204 LEU A C 1
ATOM 1564 O O . LEU A 1 204 ? -5.384 2.188 0.570 1.00 97.62 204 LEU A O 1
ATOM 1568 N N . SER A 1 205 ? -5.611 1.245 -1.443 1.00 96.31 205 SER A N 1
ATOM 1569 C CA . SER A 1 205 ? -7.024 1.615 -1.614 1.00 96.31 205 SER A CA 1
ATOM 1570 C C . SER A 1 205 ? -7.967 0.906 -0.641 1.00 96.31 205 SER A C 1
ATOM 1572 O O . SER A 1 205 ? -9.069 1.393 -0.407 1.00 96.31 205 SER A O 1
ATOM 1574 N N . LEU A 1 206 ? -7.553 -0.239 -0.092 1.00 96.94 206 LEU A N 1
ATOM 1575 C CA . LEU A 1 206 ? -8.288 -0.931 0.960 1.00 96.94 206 LEU A CA 1
ATOM 1576 C C . LEU A 1 206 ? -8.122 -0.226 2.311 1.00 96.94 206 LEU A C 1
ATOM 1578 O O . LEU A 1 206 ? -9.104 -0.056 3.028 1.00 96.94 206 LEU A O 1
ATOM 1582 N N . VAL A 1 207 ? -6.883 0.131 2.665 1.00 96.88 207 VAL A N 1
ATOM 1583 C CA . VAL A 1 207 ? -6.518 0.535 4.036 1.00 96.88 207 VAL A CA 1
ATOM 1584 C C . VAL A 1 207 ? -6.328 2.035 4.227 1.00 96.88 207 VAL A C 1
ATOM 1586 O O . VAL A 1 207 ? -6.270 2.473 5.365 1.00 96.88 207 VAL A O 1
ATOM 1589 N N . LEU A 1 208 ? -6.259 2.823 3.154 1.00 96.44 208 LEU A N 1
ATOM 1590 C CA . LEU A 1 208 ? -6.165 4.283 3.189 1.00 96.44 208 LEU A CA 1
ATOM 1591 C C . LEU A 1 208 ? -7.342 4.910 2.446 1.00 96.44 208 LEU A C 1
ATOM 1593 O O . LEU A 1 208 ? -7.896 4.330 1.508 1.00 96.44 208 LEU A O 1
ATOM 1597 N N . ASN A 1 209 ? -7.702 6.140 2.822 1.00 91.56 209 ASN A N 1
ATOM 1598 C CA . ASN A 1 209 ? -8.737 6.879 2.106 1.00 91.56 209 ASN A CA 1
ATOM 1599 C C . ASN A 1 209 ? -8.320 7.110 0.638 1.00 91.56 209 ASN A C 1
ATOM 1601 O O . ASN A 1 209 ? -7.138 7.216 0.298 1.00 91.56 209 ASN A O 1
ATOM 1605 N N . SER A 1 210 ? -9.305 7.209 -0.252 1.00 90.81 210 SER A N 1
ATOM 1606 C CA . SER A 1 210 ? -9.100 7.530 -1.667 1.00 90.81 210 SER A CA 1
ATOM 1607 C C . SER A 1 210 ? -8.358 8.852 -1.900 1.00 90.81 210 SER A C 1
ATOM 1609 O O . SER A 1 210 ? -7.650 8.972 -2.898 1.00 90.81 210 SER A O 1
ATOM 1611 N N . THR A 1 211 ? -8.491 9.806 -0.974 1.00 92.75 211 THR A N 1
ATOM 1612 C CA . THR A 1 211 ? -7.835 11.122 -0.997 1.00 92.75 211 THR A CA 1
ATOM 1613 C C . THR A 1 211 ? -6.507 11.151 -0.243 1.00 92.75 211 THR A C 1
ATOM 1615 O O . THR A 1 211 ? -5.855 12.193 -0.197 1.00 92.75 211 THR A O 1
ATOM 1618 N N . HIS A 1 212 ? -6.081 10.030 0.349 1.00 95.50 212 HIS A N 1
ATOM 1619 C CA . HIS A 1 212 ? -4.816 9.967 1.071 1.00 95.50 212 HIS A CA 1
ATOM 1620 C C . HIS A 1 212 ? -3.648 10.298 0.115 1.00 95.50 212 HIS A C 1
ATOM 1622 O O . HIS A 1 212 ? -3.537 9.640 -0.926 1.00 95.50 212 HIS A O 1
ATOM 1628 N N . PRO A 1 213 ? -2.738 11.239 0.445 1.00 95.56 213 PRO A N 1
ATOM 1629 C CA . PRO A 1 213 ? -1.676 11.699 -0.455 1.00 95.56 213 PRO A CA 1
ATOM 1630 C C . PRO A 1 213 ? -0.819 10.565 -1.025 1.00 95.56 213 PRO A C 1
ATOM 1632 O O . PRO A 1 213 ? -0.541 10.536 -2.221 1.00 95.56 213 PRO A O 1
ATOM 1635 N N . LEU A 1 214 ? -0.460 9.580 -0.193 1.00 96.25 214 LEU A N 1
ATOM 1636 C CA . LEU A 1 214 ? 0.275 8.397 -0.649 1.00 96.25 214 LEU A CA 1
ATOM 1637 C C . LEU A 1 214 ? -0.514 7.576 -1.687 1.00 96.25 214 LEU A C 1
ATOM 1639 O O . LEU A 1 214 ? 0.051 7.172 -2.697 1.00 96.25 214 LEU A O 1
ATOM 1643 N N . ASN A 1 215 ? -1.819 7.368 -1.478 1.00 95.56 215 ASN A N 1
ATOM 1644 C CA . ASN A 1 215 ? -2.674 6.620 -2.405 1.00 95.56 215 ASN A CA 1
ATOM 1645 C C . ASN A 1 215 ? -2.802 7.359 -3.750 1.00 95.56 215 ASN A C 1
ATOM 1647 O O . ASN A 1 215 ? -2.653 6.759 -4.813 1.00 95.56 215 ASN A O 1
ATOM 1651 N N . VAL A 1 216 ? -2.987 8.683 -3.704 1.00 96.31 216 VAL A N 1
ATOM 1652 C CA . VAL A 1 216 ? -3.006 9.545 -4.897 1.00 96.31 216 VAL A CA 1
ATOM 1653 C C . VAL A 1 216 ? -1.674 9.477 -5.648 1.00 96.31 216 VAL A C 1
ATOM 1655 O O . VAL A 1 216 ? -1.673 9.258 -6.857 1.00 96.31 216 VAL A O 1
ATOM 1658 N N . SER A 1 217 ? -0.542 9.590 -4.947 1.00 97.44 217 SER A N 1
ATOM 1659 C CA . SER A 1 217 ? 0.780 9.520 -5.578 1.00 97.44 217 SER A CA 1
ATOM 1660 C C . SER A 1 217 ? 1.031 8.170 -6.260 1.00 97.44 217 SER A C 1
ATOM 1662 O O . SER A 1 217 ? 1.459 8.122 -7.413 1.00 97.44 217 SER A O 1
ATOM 1664 N N . PHE A 1 218 ? 0.671 7.058 -5.613 1.00 97.56 218 PHE A N 1
ATOM 1665 C CA . PHE A 1 218 ? 0.766 5.729 -6.222 1.00 97.56 218 PHE A CA 1
ATOM 1666 C C . PHE A 1 218 ? -0.150 5.557 -7.440 1.00 97.56 218 PHE A C 1
ATOM 1668 O O . PHE A 1 218 ? 0.244 4.927 -8.422 1.00 97.56 218 PHE A O 1
ATOM 1675 N N . ARG A 1 219 ? -1.360 6.126 -7.423 1.00 96.25 219 ARG A N 1
ATOM 1676 C CA . ARG A 1 219 ? -2.243 6.116 -8.599 1.00 96.25 219 ARG A CA 1
ATOM 1677 C C . ARG A 1 219 ? -1.667 6.930 -9.753 1.00 96.25 219 ARG A C 1
ATOM 1679 O O . ARG A 1 219 ? -1.711 6.458 -10.885 1.00 96.25 219 ARG A O 1
ATOM 1686 N N . ASN A 1 220 ? -1.072 8.087 -9.473 1.00 96.94 220 ASN A N 1
ATOM 1687 C CA . ASN A 1 220 ? -0.392 8.903 -10.482 1.00 96.94 220 ASN A CA 1
ATOM 1688 C C . ASN A 1 220 ? 0.825 8.179 -11.074 1.00 96.94 220 ASN A C 1
ATOM 1690 O O . ASN A 1 220 ? 1.011 8.194 -12.295 1.00 96.94 220 ASN A O 1
ATOM 1694 N N . LEU A 1 221 ? 1.603 7.488 -10.229 1.00 97.06 221 LEU A N 1
ATOM 1695 C CA . LEU A 1 221 ? 2.684 6.609 -10.672 1.00 97.06 221 LEU A CA 1
ATOM 1696 C C . LEU A 1 221 ? 2.151 5.558 -11.636 1.00 97.06 221 LEU A C 1
ATOM 1698 O O . LEU A 1 221 ? 2.670 5.444 -12.737 1.00 97.06 221 LEU A O 1
ATOM 1702 N N . VAL A 1 222 ? 1.118 4.802 -11.252 1.00 96.44 222 VAL A N 1
ATOM 1703 C CA . VAL A 1 222 ? 0.606 3.717 -12.099 1.00 96.44 222 VAL A CA 1
ATOM 1704 C C . VAL A 1 222 ? -0.029 4.240 -13.387 1.00 96.44 222 VAL A C 1
ATOM 1706 O O . VAL A 1 222 ? 0.119 3.606 -14.432 1.00 96.44 222 VAL A O 1
ATOM 1709 N N . ALA A 1 223 ? -0.707 5.387 -13.351 1.00 96.06 223 ALA A N 1
ATOM 1710 C CA . ALA A 1 223 ? -1.238 6.018 -14.555 1.00 96.06 223 ALA A CA 1
ATOM 1711 C C . ALA A 1 223 ? -0.108 6.358 -15.545 1.00 96.06 223 ALA A C 1
ATOM 1713 O O . ALA A 1 223 ? -0.180 5.979 -16.714 1.00 96.06 223 ALA A O 1
ATOM 1714 N N . SER A 1 224 ? 0.970 6.978 -15.053 1.00 96.50 224 SER A N 1
ATOM 1715 C CA . SER A 1 224 ? 2.159 7.319 -15.852 1.00 96.50 224 SER A CA 1
ATOM 1716 C C . SER A 1 224 ? 2.931 6.074 -16.306 1.00 96.50 224 SER A C 1
ATOM 1718 O O . SER A 1 224 ? 3.399 5.981 -17.433 1.00 96.50 224 SER A O 1
ATOM 1720 N N . TRP A 1 225 ? 3.030 5.069 -15.444 1.00 95.50 225 TRP A N 1
ATOM 1721 C CA . TRP A 1 225 ? 3.640 3.777 -15.744 1.00 95.50 225 TRP A CA 1
ATOM 1722 C C . TRP A 1 225 ? 2.893 3.043 -16.864 1.00 95.50 225 TRP A C 1
ATOM 1724 O O . TRP A 1 225 ? 3.498 2.479 -17.776 1.00 95.50 225 TRP A O 1
ATOM 1734 N N . SER A 1 226 ? 1.559 3.084 -16.829 1.00 94.94 226 SER A N 1
ATOM 1735 C CA . SER A 1 226 ? 0.705 2.419 -17.816 1.00 94.94 226 SER A CA 1
ATOM 1736 C C . SER A 1 226 ? 0.812 3.070 -19.196 1.00 94.94 226 SER A C 1
ATOM 1738 O O . SER A 1 226 ? 0.830 2.362 -20.199 1.00 94.94 226 SER A O 1
ATOM 1740 N N . SER A 1 227 ? 0.958 4.398 -19.275 1.00 95.75 227 SER A N 1
ATOM 1741 C CA . SER A 1 227 ? 1.175 5.083 -20.560 1.00 95.75 227 SER A CA 1
ATOM 1742 C C . SER A 1 227 ? 2.562 4.820 -21.163 1.00 95.75 227 SER A C 1
ATOM 1744 O O . SER A 1 227 ? 2.744 4.970 -22.369 1.00 95.75 227 SER A O 1
ATOM 1746 N N . LEU A 1 228 ? 3.524 4.379 -20.348 1.00 94.94 228 LEU A N 1
ATOM 1747 C CA . LEU A 1 228 ? 4.915 4.131 -20.738 1.00 94.94 228 LEU A CA 1
ATOM 1748 C C . LEU A 1 228 ? 5.293 2.644 -20.763 1.00 94.94 228 LEU A C 1
ATOM 1750 O O . LEU A 1 228 ? 6.466 2.305 -20.906 1.00 94.94 228 LEU A O 1
ATOM 1754 N N . THR A 1 229 ? 4.314 1.744 -20.640 1.00 94.25 229 THR A N 1
ATOM 1755 C CA . THR A 1 229 ? 4.548 0.309 -20.415 1.00 94.25 229 THR A CA 1
ATOM 1756 C C . THR A 1 229 ? 5.483 -0.323 -21.446 1.00 94.25 229 THR A C 1
ATOM 1758 O O . THR A 1 229 ? 6.366 -1.079 -21.054 1.00 94.25 229 THR A O 1
ATOM 1761 N N . LEU A 1 230 ? 5.354 0.012 -22.735 1.00 92.44 230 LEU A N 1
ATOM 1762 C CA . LEU A 1 230 ? 6.224 -0.545 -23.779 1.00 92.44 230 LEU A CA 1
ATOM 1763 C C . LEU A 1 230 ? 7.693 -0.136 -23.574 1.00 92.44 230 LEU A C 1
ATOM 1765 O O . LEU A 1 230 ? 8.555 -1.003 -23.458 1.00 92.44 230 LEU A O 1
ATOM 1769 N N . GLN A 1 231 ? 7.959 1.167 -23.428 1.00 92.69 231 GLN A N 1
ATOM 1770 C CA . GLN A 1 231 ? 9.313 1.707 -23.233 1.00 92.69 231 GLN A CA 1
ATOM 1771 C C . GLN A 1 231 ? 9.961 1.176 -21.950 1.00 92.69 231 GLN A C 1
ATOM 1773 O O . GLN A 1 231 ? 11.149 0.854 -21.917 1.00 92.69 231 GLN A O 1
ATOM 1778 N N . LEU A 1 232 ? 9.171 1.070 -20.878 1.00 93.69 232 LEU A N 1
ATOM 1779 C CA . LEU A 1 232 ? 9.645 0.503 -19.624 1.00 93.69 232 LEU A CA 1
ATOM 1780 C C . LEU A 1 232 ? 9.952 -0.987 -19.801 1.00 93.69 232 LEU A C 1
ATOM 1782 O O . LEU A 1 232 ? 11.032 -1.420 -19.415 1.00 93.69 232 LEU A O 1
ATOM 1786 N N . SER A 1 233 ? 9.072 -1.762 -20.438 1.00 93.94 233 SER A N 1
ATOM 1787 C CA . SER A 1 233 ? 9.295 -3.198 -20.633 1.00 93.94 233 SER A CA 1
ATOM 1788 C C . SER A 1 233 ? 10.607 -3.492 -21.363 1.00 93.94 233 SER A C 1
ATOM 1790 O O . SER A 1 233 ? 11.391 -4.312 -20.891 1.00 93.94 233 SER A O 1
ATOM 1792 N N . GLU A 1 234 ? 10.908 -2.760 -22.438 1.00 91.44 234 GLU A N 1
ATOM 1793 C CA . GLU A 1 234 ? 12.166 -2.886 -23.177 1.00 91.44 234 GLU A CA 1
ATOM 1794 C C . GLU A 1 234 ? 13.367 -2.592 -22.276 1.00 91.44 234 GLU A C 1
ATOM 1796 O O . GLU A 1 234 ? 14.313 -3.375 -22.209 1.00 91.44 234 GLU A O 1
ATOM 1801 N N . ARG A 1 235 ? 13.299 -1.502 -21.510 1.00 90.00 235 ARG A N 1
ATOM 1802 C CA . ARG A 1 235 ? 14.391 -1.076 -20.635 1.00 90.00 235 ARG A CA 1
ATOM 1803 C C . ARG A 1 235 ? 14.654 -2.038 -19.479 1.00 90.00 235 ARG A C 1
ATOM 1805 O O . ARG A 1 235 ? 15.807 -2.356 -19.201 1.00 90.00 235 ARG A O 1
ATOM 1812 N N . PHE A 1 236 ? 13.606 -2.496 -18.800 1.00 91.19 236 PHE A N 1
ATOM 1813 C CA . PHE A 1 236 ? 13.732 -3.428 -17.679 1.00 91.19 236 PHE A CA 1
ATOM 1814 C C . PHE A 1 236 ? 14.200 -4.815 -18.148 1.00 91.19 236 PHE A C 1
ATOM 1816 O O . PHE A 1 236 ? 14.955 -5.467 -17.430 1.00 91.19 236 PHE A O 1
ATOM 1823 N N . ASN A 1 237 ? 13.841 -5.239 -19.366 1.00 86.25 237 ASN A N 1
ATOM 1824 C CA . ASN A 1 237 ? 14.310 -6.504 -19.943 1.00 86.25 237 ASN A CA 1
ATOM 1825 C C . ASN A 1 237 ? 15.817 -6.510 -20.255 1.00 86.25 237 ASN A C 1
ATOM 1827 O O . ASN A 1 237 ? 16.436 -7.572 -20.241 1.00 86.25 237 ASN A O 1
ATOM 1831 N N . LEU A 1 238 ? 16.428 -5.344 -20.497 1.00 86.56 238 LEU A N 1
ATOM 1832 C CA . LEU A 1 238 ? 17.878 -5.226 -20.709 1.00 86.56 238 LEU A CA 1
ATOM 1833 C C . LEU A 1 238 ? 18.691 -5.353 -19.410 1.00 86.56 238 LEU A C 1
ATOM 1835 O O . LEU A 1 238 ? 19.892 -5.617 -19.457 1.00 86.56 238 LEU A O 1
ATOM 1839 N N . HIS A 1 239 ? 18.058 -5.165 -18.249 1.00 85.62 239 HIS A N 1
ATOM 1840 C CA . HIS A 1 239 ? 18.741 -5.071 -16.961 1.00 85.62 239 HIS A CA 1
ATOM 1841 C C . HIS A 1 239 ? 18.022 -5.899 -15.881 1.00 85.62 239 HIS A C 1
ATOM 1843 O O . HIS A 1 239 ? 17.205 -5.354 -15.140 1.00 85.62 239 HIS A O 1
ATOM 1849 N N . PRO A 1 240 ? 18.372 -7.189 -15.706 1.00 80.81 240 PRO A N 1
ATOM 1850 C CA . PRO A 1 240 ? 17.669 -8.109 -14.798 1.00 80.81 240 PRO A CA 1
ATOM 1851 C C . PRO A 1 240 ? 17.591 -7.682 -13.321 1.00 80.81 240 PRO A C 1
ATOM 1853 O O . PRO A 1 240 ? 16.716 -8.137 -12.591 1.00 80.81 240 PRO A O 1
ATOM 1856 N N . ALA A 1 241 ? 18.489 -6.806 -12.857 1.00 85.75 241 ALA A N 1
ATOM 1857 C CA . ALA A 1 241 ? 18.463 -6.259 -11.494 1.00 85.75 241 ALA A CA 1
ATOM 1858 C C . ALA A 1 241 ? 17.545 -5.036 -11.334 1.00 85.75 241 ALA A C 1
ATOM 1860 O O . ALA A 1 241 ? 17.126 -4.704 -10.221 1.00 85.75 241 ALA A O 1
ATOM 1861 N N . MET A 1 242 ? 17.218 -4.369 -12.442 1.00 91.50 242 MET A N 1
ATOM 1862 C CA . MET A 1 242 ? 16.472 -3.117 -12.451 1.00 91.50 242 MET A CA 1
ATOM 1863 C C . MET A 1 242 ? 15.072 -3.247 -11.835 1.00 91.50 242 MET A C 1
ATOM 1865 O O . MET A 1 242 ? 14.701 -2.333 -11.097 1.00 91.50 242 MET A O 1
ATOM 1869 N N . PRO A 1 243 ? 14.305 -4.347 -12.030 1.00 93.00 243 PRO A N 1
ATOM 1870 C CA . PRO A 1 243 ? 12.993 -4.481 -11.404 1.00 93.00 243 PRO A CA 1
ATOM 1871 C C . PRO A 1 243 ? 13.047 -4.385 -9.872 1.00 93.00 243 PRO A C 1
ATOM 1873 O O . PRO A 1 243 ? 12.308 -3.609 -9.261 1.00 93.00 243 PRO A O 1
ATOM 1876 N N . ALA A 1 244 ? 13.970 -5.122 -9.248 1.00 92.38 244 ALA A N 1
ATOM 1877 C CA . ALA A 1 244 ? 14.157 -5.124 -7.799 1.00 92.38 244 ALA A CA 1
ATOM 1878 C C . ALA A 1 244 ? 14.688 -3.778 -7.284 1.00 92.38 244 ALA A C 1
ATOM 1880 O O . ALA A 1 244 ? 14.208 -3.270 -6.270 1.00 92.38 244 ALA A O 1
ATOM 1881 N N . GLN A 1 245 ? 15.638 -3.172 -8.001 1.00 93.81 245 GLN A N 1
ATOM 1882 C CA . GLN A 1 245 ? 16.213 -1.870 -7.651 1.00 93.81 245 GLN A CA 1
ATOM 1883 C C . GLN A 1 245 ? 15.190 -0.735 -7.745 1.00 93.81 245 GLN A C 1
ATOM 1885 O O . GLN A 1 245 ? 15.134 0.122 -6.865 1.00 93.81 245 GLN A O 1
ATOM 1890 N N . PHE A 1 246 ? 14.342 -0.735 -8.775 1.00 96.00 246 PHE A N 1
ATOM 1891 C CA . PHE A 1 246 ? 13.281 0.257 -8.906 1.00 96.00 246 PHE A CA 1
ATOM 1892 C C . PHE A 1 246 ? 12.248 0.102 -7.789 1.00 96.00 246 PHE A C 1
ATOM 1894 O O . PHE A 1 246 ? 11.893 1.082 -7.131 1.00 96.00 246 PHE A O 1
ATOM 1901 N N . LEU A 1 247 ? 11.826 -1.135 -7.499 1.00 95.50 247 LEU A N 1
ATOM 1902 C CA . LEU A 1 247 ? 10.926 -1.405 -6.379 1.00 95.50 247 LEU A CA 1
ATOM 1903 C C . LEU A 1 247 ? 11.531 -0.947 -5.043 1.00 95.50 247 LEU A C 1
ATOM 1905 O O . LEU A 1 247 ? 10.830 -0.377 -4.208 1.00 95.50 247 LEU A O 1
ATOM 1909 N N . ARG A 1 248 ? 12.845 -1.125 -4.870 1.00 95.12 248 ARG A N 1
ATOM 1910 C CA . ARG A 1 248 ? 13.610 -0.615 -3.729 1.00 95.12 248 ARG A CA 1
ATOM 1911 C C . ARG A 1 248 ? 13.578 0.901 -3.626 1.00 95.12 248 ARG A C 1
ATOM 1913 O O . ARG A 1 248 ? 13.328 1.398 -2.534 1.00 95.12 248 ARG A O 1
ATOM 1920 N N . THR A 1 249 ? 13.737 1.641 -4.721 1.00 96.75 249 THR A N 1
ATOM 1921 C CA . THR A 1 249 ? 13.560 3.102 -4.696 1.00 96.75 249 THR A CA 1
ATOM 1922 C C . THR A 1 249 ? 12.164 3.477 -4.195 1.00 96.75 249 THR A C 1
ATOM 1924 O O . THR A 1 249 ? 12.036 4.269 -3.263 1.00 96.75 249 THR A O 1
ATOM 1927 N N . ILE A 1 250 ? 11.111 2.863 -4.743 1.00 97.56 250 ILE A N 1
ATOM 1928 C CA . ILE A 1 250 ? 9.729 3.134 -4.319 1.00 97.56 250 ILE A CA 1
ATOM 1929 C C . ILE A 1 250 ? 9.528 2.813 -2.831 1.00 97.56 250 ILE A C 1
ATOM 1931 O O . ILE A 1 250 ? 8.921 3.603 -2.099 1.00 97.56 250 ILE A O 1
ATOM 1935 N N . GLN A 1 251 ? 10.062 1.685 -2.359 1.00 95.81 251 GLN A N 1
ATOM 1936 C CA . GLN A 1 251 ? 9.970 1.295 -0.956 1.00 95.81 251 GLN A CA 1
ATOM 1937 C C . GLN A 1 251 ? 10.703 2.273 -0.028 1.00 95.81 251 GLN A C 1
ATOM 1939 O O . GLN A 1 251 ? 10.144 2.618 1.013 1.00 95.81 251 GLN A O 1
ATOM 1944 N N . LEU A 1 252 ? 11.895 2.754 -0.387 1.00 96.38 252 LEU A N 1
ATOM 1945 C CA . LEU A 1 252 ? 12.662 3.693 0.439 1.00 96.38 252 LEU A CA 1
ATOM 1946 C C . LEU A 1 252 ? 11.889 4.997 0.636 1.00 96.38 252 LEU A C 1
ATOM 1948 O O . LEU A 1 252 ? 11.686 5.444 1.762 1.00 96.38 252 LEU A O 1
ATOM 1952 N N . HIS A 1 253 ? 11.370 5.556 -0.456 1.00 97.06 253 HIS A N 1
ATOM 1953 C CA . HIS A 1 253 ? 10.553 6.766 -0.423 1.00 97.06 253 HIS A CA 1
ATOM 1954 C C . HIS A 1 253 ? 9.260 6.580 0.387 1.00 97.06 253 HIS A C 1
ATOM 1956 O O . HIS A 1 253 ? 8.876 7.461 1.155 1.00 97.06 253 HIS A O 1
ATOM 1962 N N . THR A 1 254 ? 8.610 5.419 0.260 1.00 97.06 254 THR A N 1
ATOM 1963 C CA . THR A 1 254 ? 7.421 5.075 1.060 1.00 97.06 254 THR A CA 1
ATOM 1964 C C . THR A 1 254 ? 7.761 4.974 2.549 1.00 97.06 254 THR A C 1
ATOM 1966 O O . THR A 1 254 ? 7.014 5.456 3.396 1.00 97.06 254 THR A O 1
ATOM 1969 N N . SER A 1 255 ? 8.908 4.385 2.876 1.00 95.56 255 SER A N 1
ATOM 1970 C CA . SER A 1 255 ? 9.349 4.177 4.255 1.00 95.56 255 SER A CA 1
ATOM 1971 C C . SER A 1 255 ? 9.721 5.487 4.945 1.00 95.56 255 SER A C 1
ATOM 1973 O O . SER A 1 255 ? 9.277 5.729 6.063 1.00 95.56 255 SER A O 1
ATOM 1975 N N . VAL A 1 256 ? 10.442 6.375 4.251 1.00 95.38 256 VAL A N 1
ATOM 1976 C CA . VAL A 1 256 ? 10.744 7.732 4.740 1.00 95.38 256 VAL A CA 1
ATOM 1977 C C . VAL A 1 256 ? 9.459 8.531 4.966 1.00 95.38 256 VAL A C 1
ATOM 1979 O O . VAL A 1 256 ? 9.338 9.237 5.964 1.00 95.38 256 VAL A O 1
ATOM 1982 N N . TYR A 1 257 ? 8.465 8.395 4.082 1.00 97.00 257 TYR A N 1
ATOM 1983 C CA . TYR A 1 257 ? 7.161 9.024 4.287 1.00 97.00 257 TYR A CA 1
ATOM 1984 C C . TYR A 1 257 ? 6.494 8.543 5.585 1.00 97.00 257 TYR A C 1
ATOM 1986 O O . TYR A 1 257 ? 6.083 9.371 6.398 1.00 97.00 257 TYR A O 1
ATOM 1994 N N . TRP A 1 258 ? 6.436 7.229 5.824 1.00 96.75 258 TRP A N 1
ATOM 1995 C CA . TRP A 1 258 ? 5.852 6.691 7.057 1.00 96.75 258 TRP A CA 1
ATOM 1996 C C . TRP A 1 258 ? 6.635 7.065 8.310 1.00 96.75 258 TRP A C 1
ATOM 1998 O O . TRP A 1 258 ? 6.023 7.402 9.323 1.00 96.75 258 TRP A O 1
ATOM 2008 N N . GLN A 1 259 ? 7.967 7.063 8.233 1.00 95.31 259 GLN A N 1
ATOM 2009 C CA . GLN A 1 259 ? 8.831 7.535 9.309 1.00 95.31 259 GLN A CA 1
ATOM 2010 C C . GLN A 1 259 ? 8.480 8.979 9.680 1.00 95.31 259 GLN A C 1
ATOM 2012 O O . GLN A 1 259 ? 8.197 9.254 10.844 1.00 95.31 259 GLN A O 1
ATOM 2017 N N . ASN A 1 260 ? 8.408 9.876 8.695 1.00 94.88 260 ASN A N 1
ATOM 2018 C CA . ASN A 1 260 ? 8.068 11.278 8.927 1.00 94.88 260 ASN A CA 1
ATOM 2019 C C . ASN A 1 260 ? 6.670 11.427 9.535 1.00 94.88 260 ASN A C 1
ATOM 2021 O O . ASN A 1 260 ? 6.521 12.089 10.556 1.00 94.88 260 ASN A O 1
ATOM 2025 N N . VAL A 1 261 ? 5.654 10.770 8.966 1.00 95.38 261 VAL A N 1
ATOM 2026 C CA . VAL A 1 261 ? 4.274 10.829 9.479 1.00 95.38 261 VAL A CA 1
ATOM 2027 C C . VAL A 1 261 ? 4.183 10.324 10.922 1.00 95.38 261 VAL A C 1
ATOM 2029 O O . VAL A 1 261 ? 3.473 10.923 11.725 1.00 95.38 261 VAL A O 1
ATOM 2032 N N . SER A 1 262 ? 4.923 9.268 11.278 1.00 93.06 262 SER A N 1
ATOM 2033 C CA . SER A 1 262 ? 4.884 8.673 12.623 1.00 93.06 262 SER A CA 1
ATOM 2034 C C . SER A 1 262 ? 5.357 9.613 13.740 1.00 93.06 262 SER A C 1
ATOM 2036 O O . SER A 1 262 ? 5.009 9.408 14.901 1.00 93.06 262 SER A O 1
ATOM 2038 N N . MET A 1 263 ? 6.120 10.654 13.396 1.00 91.81 263 MET A N 1
ATOM 2039 C CA . MET A 1 263 ? 6.675 11.628 14.341 1.00 91.81 263 MET A CA 1
ATOM 2040 C C . MET A 1 263 ? 5.821 12.900 14.470 1.00 91.81 263 MET A C 1
ATOM 2042 O O . MET A 1 263 ? 6.226 13.846 15.146 1.00 91.81 263 MET A O 1
ATOM 2046 N N . LEU A 1 264 ? 4.660 12.957 13.810 1.00 93.44 264 LEU A N 1
ATOM 2047 C CA . LEU A 1 264 ? 3.853 14.168 13.669 1.00 93.44 264 LEU A CA 1
ATOM 2048 C C . LEU A 1 264 ? 2.478 14.049 14.328 1.00 93.44 264 LEU A C 1
ATOM 2050 O O . LEU A 1 264 ? 1.948 12.967 14.569 1.00 93.44 264 LEU A O 1
ATOM 2054 N N . THR A 1 265 ? 1.857 15.202 14.570 1.00 90.94 265 THR A N 1
ATOM 2055 C CA . THR A 1 265 ? 0.413 15.278 14.839 1.00 90.94 265 THR A CA 1
ATOM 2056 C C . THR A 1 265 ? -0.389 15.107 13.545 1.00 90.94 265 THR A C 1
ATOM 2058 O O . THR A 1 265 ? 0.122 15.372 12.457 1.00 90.94 265 THR A O 1
ATOM 2061 N N . VAL A 1 266 ? -1.677 14.751 13.641 1.00 87.94 266 VAL A N 1
ATOM 2062 C CA . VAL A 1 266 ? -2.558 14.575 12.464 1.00 87.94 266 VAL A CA 1
ATOM 2063 C C . VAL A 1 266 ? -2.549 15.813 11.556 1.00 87.94 266 VAL A C 1
ATOM 2065 O O . VAL A 1 266 ? -2.418 15.694 10.340 1.00 87.94 266 VAL A O 1
ATOM 2068 N N . ASN A 1 267 ? -2.622 17.013 12.139 1.00 87.44 267 ASN A N 1
ATOM 2069 C CA . ASN A 1 267 ? -2.640 18.267 11.381 1.00 87.44 267 ASN A CA 1
ATOM 2070 C C . ASN A 1 267 ? -1.327 18.520 10.626 1.00 87.44 267 ASN A C 1
ATOM 2072 O O . ASN A 1 267 ? -1.357 18.984 9.491 1.00 87.44 267 ASN A O 1
ATOM 2076 N N . GLN A 1 268 ? -0.181 18.184 11.223 1.00 91.06 268 GLN A N 1
ATOM 2077 C CA . GLN A 1 268 ? 1.124 18.302 10.565 1.00 91.06 268 GLN A CA 1
ATOM 2078 C C . GLN A 1 268 ? 1.322 17.216 9.502 1.00 91.06 268 GLN A C 1
ATOM 2080 O O . GLN A 1 268 ? 1.821 17.494 8.413 1.00 91.06 268 GLN A O 1
ATOM 2085 N N . ALA A 1 269 ? 0.883 15.988 9.783 1.00 91.31 269 ALA A N 1
ATOM 2086 C CA . ALA A 1 269 ? 0.971 14.871 8.851 1.00 91.31 269 ALA A CA 1
ATOM 2087 C C . ALA A 1 269 ? 0.189 15.144 7.554 1.00 91.31 269 ALA A C 1
ATOM 2089 O O . ALA A 1 269 ? 0.653 14.795 6.472 1.00 91.31 269 ALA A O 1
ATOM 2090 N N . ARG A 1 270 ? -0.944 15.861 7.627 1.00 87.44 270 ARG A N 1
ATOM 2091 C CA . ARG A 1 270 ? -1.709 16.307 6.443 1.00 87.44 270 ARG A CA 1
ATOM 2092 C C . ARG A 1 270 ? -0.928 17.238 5.517 1.00 87.44 270 ARG A C 1
ATOM 2094 O O . ARG A 1 270 ? -1.199 17.263 4.321 1.00 87.44 270 ARG A O 1
ATOM 2101 N N . LEU A 1 271 ? 0.005 18.010 6.069 1.00 89.44 271 LEU A N 1
ATOM 2102 C CA . LEU A 1 271 ? 0.865 18.925 5.318 1.00 89.44 271 LEU A CA 1
ATOM 2103 C C . LEU A 1 271 ? 2.136 18.238 4.808 1.00 89.44 271 LEU A C 1
ATOM 2105 O O . LEU A 1 271 ? 2.900 18.843 4.060 1.00 89.44 271 LEU A O 1
ATOM 2109 N N . THR A 1 272 ? 2.380 16.987 5.210 1.00 89.94 272 THR A N 1
ATOM 2110 C CA . THR A 1 272 ? 3.555 16.237 4.772 1.00 89.94 272 THR A CA 1
ATOM 2111 C C . THR A 1 272 ? 3.355 15.802 3.322 1.00 89.94 272 THR A C 1
ATOM 2113 O O . THR A 1 272 ? 2.419 15.044 3.039 1.00 89.94 272 THR A O 1
ATOM 2116 N N . PRO A 1 273 ? 4.206 16.254 2.385 1.00 91.38 273 PRO A N 1
ATOM 2117 C CA . PRO A 1 273 ? 4.069 15.878 0.988 1.00 91.38 273 PRO A CA 1
ATOM 2118 C C . PRO A 1 273 ? 4.272 14.369 0.831 1.00 91.38 273 PRO A C 1
ATOM 2120 O O . PRO A 1 273 ? 5.190 13.781 1.408 1.00 91.38 273 PRO A O 1
ATOM 2123 N N . ALA A 1 274 ? 3.412 13.735 0.032 1.00 94.62 274 ALA A N 1
ATOM 2124 C CA . ALA A 1 274 ? 3.668 12.371 -0.410 1.00 94.62 274 ALA A CA 1
ATOM 2125 C C . ALA A 1 274 ? 4.904 12.339 -1.325 1.00 94.62 274 ALA A C 1
ATOM 2127 O O . ALA A 1 274 ? 5.187 13.335 -1.997 1.00 94.62 274 ALA A O 1
ATOM 2128 N N . PRO A 1 275 ? 5.620 11.205 -1.403 1.00 96.44 275 PRO A N 1
ATOM 2129 C CA . PRO A 1 275 ? 6.715 11.064 -2.352 1.00 96.44 275 PRO A CA 1
ATOM 2130 C C . PRO A 1 275 ? 6.236 11.286 -3.787 1.00 96.44 275 PRO A C 1
ATOM 2132 O O . PRO A 1 275 ? 5.186 10.768 -4.161 1.00 96.44 275 PRO A O 1
ATOM 2135 N N . ASP A 1 276 ? 7.006 12.008 -4.599 1.00 95.56 276 ASP A N 1
ATOM 2136 C CA . ASP A 1 276 ? 6.728 12.165 -6.029 1.00 95.56 276 ASP A CA 1
ATOM 2137 C C . ASP A 1 276 ? 7.335 10.999 -6.817 1.00 95.56 276 ASP A C 1
ATOM 2139 O O . ASP A 1 276 ? 8.477 11.033 -7.285 1.00 95.56 276 ASP A O 1
ATOM 2143 N N . PHE A 1 277 ? 6.556 9.928 -6.947 1.00 96.88 277 PHE A N 1
ATOM 2144 C CA . PHE A 1 277 ? 6.983 8.750 -7.693 1.00 96.88 277 PHE A CA 1
ATOM 2145 C C . PHE A 1 277 ? 7.042 8.984 -9.208 1.00 96.88 277 PHE A C 1
ATOM 2147 O O . PHE A 1 277 ? 7.797 8.300 -9.901 1.00 96.88 277 PHE A O 1
ATOM 2154 N N . THR A 1 278 ? 6.300 9.960 -9.735 1.00 94.62 278 THR A N 1
ATOM 2155 C CA . THR A 1 278 ? 6.354 10.316 -11.158 1.00 94.62 278 THR A CA 1
ATOM 2156 C C . THR A 1 278 ? 7.701 10.950 -11.501 1.00 94.62 278 THR A C 1
ATOM 2158 O O . THR A 1 278 ? 8.276 10.640 -12.541 1.00 94.62 278 THR A O 1
ATOM 2161 N N . SER A 1 279 ? 8.269 11.763 -10.606 1.00 94.69 279 SER A N 1
ATOM 2162 C CA . SER A 1 279 ? 9.629 12.296 -10.763 1.00 94.69 279 SER A CA 1
ATOM 2163 C C . SER A 1 279 ? 10.703 11.197 -10.793 1.00 94.69 279 SER A C 1
ATOM 2165 O O . SER A 1 279 ? 11.632 11.254 -11.604 1.00 94.69 279 SER A O 1
ATOM 2167 N N . ILE A 1 280 ? 10.546 10.138 -9.990 1.00 95.19 280 ILE A N 1
ATOM 2168 C CA . ILE A 1 280 ? 11.434 8.962 -10.035 1.00 95.19 280 ILE A CA 1
ATOM 2169 C C . ILE A 1 280 ? 11.324 8.263 -11.396 1.00 95.19 280 ILE A C 1
ATOM 2171 O O . ILE A 1 280 ? 12.343 7.936 -12.005 1.00 95.19 280 ILE A O 1
ATOM 2175 N N . LEU A 1 281 ? 10.101 8.081 -11.902 1.00 94.56 281 LEU A N 1
ATOM 2176 C CA . LEU A 1 281 ? 9.869 7.505 -13.225 1.00 94.56 281 LEU A CA 1
ATOM 2177 C C . LEU A 1 281 ? 10.489 8.366 -14.337 1.00 94.56 281 LEU A C 1
ATOM 2179 O O . LEU A 1 281 ? 11.163 7.839 -15.217 1.00 94.56 281 LEU A O 1
ATOM 2183 N N . ASN A 1 282 ? 10.338 9.689 -14.270 1.00 93.81 282 ASN A N 1
ATOM 2184 C CA . ASN A 1 282 ? 10.950 10.612 -15.227 1.00 93.81 282 ASN A CA 1
ATOM 2185 C C . ASN A 1 282 ? 12.480 10.542 -15.176 1.00 93.81 282 ASN A C 1
ATOM 2187 O O . ASN A 1 282 ? 13.127 10.499 -16.218 1.00 93.81 282 ASN A O 1
ATOM 2191 N N . SER A 1 283 ? 13.061 10.459 -13.978 1.00 94.44 283 SER A N 1
ATOM 2192 C CA . SER A 1 283 ? 14.508 10.303 -13.795 1.00 94.44 283 SER A CA 1
ATOM 2193 C C . SER A 1 283 ? 15.015 8.982 -14.378 1.00 94.44 283 SER A C 1
ATOM 2195 O O . SER A 1 283 ? 16.094 8.933 -14.970 1.00 94.44 283 SER A O 1
ATOM 2197 N N . LEU A 1 284 ? 14.223 7.907 -14.273 1.00 93.50 284 LEU A N 1
ATOM 2198 C CA . LEU A 1 284 ? 14.521 6.644 -14.942 1.00 93.50 284 LEU A CA 1
ATOM 2199 C C . LEU A 1 284 ? 14.578 6.860 -16.455 1.00 93.50 284 LEU A C 1
ATOM 2201 O O . LEU A 1 284 ? 15.597 6.550 -17.065 1.00 93.50 284 LEU A O 1
ATOM 2205 N N . LEU A 1 285 ? 13.542 7.447 -17.058 1.00 91.62 285 LEU A N 1
ATOM 2206 C CA . LEU A 1 285 ? 13.485 7.686 -18.506 1.00 91.62 285 LEU A CA 1
ATOM 2207 C C . LEU A 1 285 ? 14.651 8.554 -18.995 1.00 91.62 285 LEU A C 1
ATOM 2209 O O . LEU A 1 285 ? 15.326 8.169 -19.948 1.00 91.62 285 LEU A O 1
ATOM 2213 N N . LEU A 1 286 ? 14.949 9.643 -18.280 1.00 93.31 286 LEU A N 1
ATOM 2214 C CA . LEU A 1 286 ? 16.056 10.566 -18.555 1.00 93.31 286 LEU A CA 1
ATOM 2215 C C . LEU A 1 286 ? 17.448 9.984 -18.259 1.00 93.31 286 LEU A C 1
ATOM 2217 O O . LEU A 1 286 ? 18.447 10.653 -18.497 1.00 93.31 286 LEU A O 1
ATOM 2221 N N . GLN A 1 287 ? 17.528 8.746 -17.762 1.00 90.00 287 GLN A N 1
ATOM 2222 C CA . GLN A 1 287 ? 18.782 8.070 -17.406 1.00 90.00 287 GLN A CA 1
ATOM 2223 C C . GLN A 1 287 ? 19.582 8.776 -16.296 1.00 90.00 287 GLN A C 1
ATOM 2225 O O . GLN A 1 287 ? 20.787 8.583 -16.177 1.00 90.00 287 GLN A O 1
ATOM 2230 N N . THR A 1 288 ? 18.906 9.559 -15.454 1.00 93.62 288 THR A N 1
ATOM 2231 C CA . THR A 1 288 ? 19.491 10.236 -14.285 1.00 93.62 288 THR A CA 1
ATOM 2232 C C . THR A 1 288 ? 19.202 9.507 -12.972 1.00 93.62 288 THR A C 1
ATOM 2234 O O . THR A 1 288 ? 19.744 9.867 -11.929 1.00 93.62 288 THR A O 1
ATOM 2237 N N . TRP A 1 289 ? 18.350 8.477 -13.000 1.00 94.44 289 TRP A N 1
ATOM 2238 C CA . TRP A 1 289 ? 18.060 7.642 -11.838 1.00 94.44 289 TRP A CA 1
ATOM 2239 C C . TRP A 1 289 ? 19.274 6.809 -11.417 1.00 94.44 289 TRP A C 1
ATOM 2241 O O . TRP A 1 289 ? 19.860 6.082 -12.219 1.00 94.44 289 TRP A O 1
ATOM 2251 N N . VAL A 1 290 ? 19.600 6.879 -10.126 1.00 91.19 290 VAL A N 1
ATOM 2252 C CA . VAL A 1 290 ? 20.651 6.078 -9.495 1.00 91.19 290 VAL A CA 1
ATOM 2253 C C . VAL A 1 290 ? 20.006 4.903 -8.772 1.00 91.19 290 VAL A C 1
ATOM 2255 O O . VAL A 1 290 ? 19.210 5.084 -7.848 1.00 91.19 290 VAL A O 1
ATOM 2258 N N . ALA A 1 291 ? 20.360 3.692 -9.195 1.00 89.69 291 ALA A N 1
ATOM 2259 C CA . ALA A 1 291 ? 19.832 2.473 -8.606 1.00 89.69 291 ALA A CA 1
ATOM 2260 C C . ALA A 1 291 ? 20.354 2.281 -7.166 1.00 89.69 291 ALA A C 1
ATOM 2262 O O . ALA A 1 291 ? 21.571 2.273 -6.958 1.00 89.69 291 ALA A O 1
ATOM 2263 N N . PRO A 1 292 ? 19.471 2.098 -6.167 1.00 91.75 292 PRO A N 1
ATOM 2264 C CA . PRO A 1 292 ? 19.890 1.814 -4.801 1.00 91.75 292 PRO A CA 1
ATOM 2265 C C . PRO A 1 292 ? 20.388 0.372 -4.657 1.00 91.75 292 PRO A C 1
ATOM 2267 O O . PRO A 1 292 ? 20.046 -0.514 -5.446 1.00 91.75 292 PRO A O 1
ATOM 2270 N N . SER A 1 293 ? 21.149 0.119 -3.591 1.00 85.69 293 SER A N 1
ATOM 2271 C CA . SER A 1 293 ? 21.452 -1.245 -3.167 1.00 85.69 293 SER A CA 1
ATOM 2272 C C . SER A 1 293 ? 20.189 -1.944 -2.665 1.00 85.69 293 SER A C 1
ATOM 2274 O O . SER A 1 293 ? 19.298 -1.346 -2.052 1.00 85.69 293 SER A O 1
ATOM 2276 N N . VAL A 1 294 ? 20.118 -3.242 -2.939 1.00 82.12 294 VAL A N 1
ATOM 2277 C CA . VAL A 1 294 ? 19.010 -4.099 -2.534 1.00 82.12 294 VAL A CA 1
ATOM 2278 C C . VAL A 1 294 ? 19.550 -5.101 -1.502 1.00 82.12 294 VAL A C 1
ATOM 2280 O O . VAL A 1 294 ? 20.424 -5.899 -1.852 1.00 82.12 294 VAL A O 1
ATOM 2283 N N . PRO A 1 295 ? 19.095 -5.062 -0.233 1.00 80.50 295 PRO A N 1
ATOM 2284 C CA . PRO A 1 295 ? 19.619 -5.933 0.819 1.00 80.50 295 PRO A CA 1
ATOM 2285 C C . PRO A 1 295 ? 19.471 -7.413 0.464 1.00 80.50 295 PRO A C 1
ATOM 2287 O O . PRO A 1 295 ? 18.385 -7.865 0.121 1.00 80.50 295 PRO A O 1
ATOM 2290 N N . GLY A 1 296 ? 20.561 -8.180 0.533 1.00 71.19 296 GLY A N 1
ATOM 2291 C CA . GLY A 1 296 ? 20.540 -9.616 0.228 1.00 71.19 296 GLY A CA 1
ATOM 2292 C C . GLY A 1 296 ? 20.364 -9.973 -1.255 1.00 71.19 296 GLY A C 1
ATOM 2293 O O . GLY A 1 296 ? 20.249 -11.156 -1.572 1.00 71.19 296 GLY A O 1
ATOM 2294 N N . TYR A 1 297 ? 20.366 -8.994 -2.165 1.00 66.88 297 TYR A N 1
ATOM 2295 C CA . TYR A 1 297 ? 20.390 -9.239 -3.605 1.00 66.88 297 TYR A CA 1
ATOM 2296 C C . TYR A 1 297 ? 21.836 -9.297 -4.105 1.00 66.88 297 TYR A C 1
ATOM 2298 O O . TYR A 1 297 ? 22.544 -8.290 -4.133 1.00 66.88 297 TYR A O 1
ATOM 2306 N N . THR A 1 298 ? 22.273 -10.476 -4.536 1.00 58.00 298 THR A N 1
ATOM 2307 C CA . THR A 1 298 ? 23.497 -10.643 -5.321 1.00 58.00 298 THR A CA 1
ATOM 2308 C C . THR A 1 298 ? 23.117 -10.688 -6.802 1.00 58.00 298 THR A C 1
ATOM 2310 O O . THR A 1 298 ? 22.416 -11.614 -7.215 1.00 58.00 298 THR A O 1
ATOM 2313 N N . PRO A 1 299 ? 23.536 -9.711 -7.630 1.00 53.53 299 PRO A N 1
ATOM 2314 C CA . PRO A 1 299 ? 23.292 -9.801 -9.059 1.00 53.53 299 PRO A CA 1
ATOM 2315 C C . PRO A 1 299 ? 23.984 -11.054 -9.591 1.00 53.53 299 PRO A C 1
ATOM 2317 O O . PRO A 1 299 ? 25.188 -11.237 -9.403 1.00 53.53 299 PRO A O 1
ATOM 2320 N N . VAL A 1 300 ? 23.224 -11.920 -10.263 1.00 49.66 300 VAL A N 1
ATOM 2321 C CA . VAL A 1 300 ? 23.812 -12.961 -11.103 1.00 49.66 300 VAL A CA 1
ATOM 2322 C C . VAL A 1 300 ? 24.467 -12.214 -12.257 1.00 49.66 300 VAL A C 1
ATOM 2324 O O . VAL A 1 300 ? 23.784 -11.749 -13.169 1.00 49.66 300 VAL A O 1
ATOM 2327 N N . LEU A 1 301 ? 25.784 -12.009 -12.177 1.00 40.41 301 LEU A N 1
ATOM 2328 C CA . LEU A 1 301 ? 26.542 -11.529 -13.325 1.00 40.41 301 LEU A CA 1
ATOM 2329 C C . LEU A 1 301 ? 26.237 -12.487 -14.484 1.00 40.41 301 LEU A C 1
ATOM 2331 O O . LEU A 1 301 ? 26.304 -13.704 -14.276 1.00 40.41 301 LEU A O 1
ATOM 2335 N N . PRO A 1 302 ? 25.905 -11.989 -15.689 1.00 41.22 302 PRO A N 1
ATOM 2336 C CA . PRO A 1 302 ? 25.949 -12.840 -16.864 1.00 41.22 302 PRO A CA 1
ATOM 2337 C C . PRO A 1 302 ? 27.340 -13.460 -16.860 1.00 41.22 302 PRO A C 1
ATOM 2339 O O . PRO A 1 302 ? 28.317 -12.718 -16.733 1.00 41.22 302 PRO A O 1
ATOM 2342 N N . SER A 1 303 ? 27.438 -14.788 -16.914 1.00 40.44 303 SER A N 1
ATOM 2343 C CA . SER A 1 303 ? 28.715 -15.470 -17.086 1.00 40.44 303 SER A CA 1
ATOM 2344 C C . SER A 1 303 ? 29.343 -14.929 -18.365 1.00 40.44 303 SER A C 1
ATOM 2346 O O . SER A 1 303 ? 29.033 -15.377 -19.466 1.00 40.44 303 SER A O 1
ATOM 2348 N N . GLN A 1 304 ? 30.166 -13.891 -18.233 1.00 39.06 304 GLN A N 1
ATOM 2349 C CA . GLN A 1 304 ? 31.010 -13.443 -19.312 1.00 39.06 304 GLN A CA 1
ATOM 2350 C C . GLN A 1 304 ? 31.903 -14.637 -19.596 1.00 39.06 304 GLN A C 1
ATOM 2352 O O . GLN A 1 304 ? 32.588 -15.135 -18.704 1.00 39.06 304 GLN A O 1
ATOM 2357 N N . TYR A 1 305 ? 31.800 -15.132 -20.824 1.00 38.69 305 TYR A N 1
ATOM 2358 C CA . TYR A 1 305 ? 32.800 -15.969 -21.452 1.00 38.69 305 TYR A CA 1
ATOM 2359 C C . TYR A 1 305 ? 34.177 -15.385 -21.121 1.00 38.69 305 TYR A C 1
ATOM 2361 O O . TYR A 1 305 ? 34.627 -14.443 -21.767 1.00 38.69 305 TYR A O 1
ATOM 2369 N N . LEU A 1 306 ? 34.838 -15.920 -20.098 1.00 35.19 306 LEU A N 1
ATOM 2370 C CA . LEU A 1 306 ? 36.285 -15.876 -20.043 1.00 35.19 306 LEU A CA 1
ATOM 2371 C C . LEU A 1 306 ? 36.722 -16.861 -21.128 1.00 35.19 306 LEU A C 1
ATOM 2373 O O . LEU A 1 306 ? 36.408 -18.050 -21.004 1.00 35.19 306 LEU A O 1
ATOM 2377 N N . PRO A 1 307 ? 37.372 -16.413 -22.218 1.00 41.78 307 PRO A N 1
ATOM 2378 C CA . PRO A 1 307 ? 38.026 -17.360 -23.093 1.00 41.78 307 PRO A CA 1
ATOM 2379 C C . PRO A 1 307 ? 39.041 -18.114 -22.236 1.00 41.78 307 PRO A C 1
ATOM 2381 O O . PRO A 1 307 ? 39.781 -17.504 -21.459 1.00 41.78 307 PRO A O 1
ATOM 2384 N N . ALA A 1 308 ? 39.020 -19.443 -22.332 1.00 45.91 308 ALA A N 1
ATOM 2385 C CA . ALA A 1 308 ? 40.021 -20.279 -21.691 1.00 45.91 308 ALA A CA 1
ATOM 2386 C C . ALA A 1 308 ? 41.420 -19.735 -22.037 1.00 45.91 308 ALA A C 1
ATOM 2388 O O . ALA A 1 308 ? 41.633 -19.334 -23.188 1.00 45.91 308 ALA A O 1
ATOM 2389 N N . PRO A 1 309 ? 42.362 -19.688 -21.078 1.00 48.16 309 PRO A N 1
ATOM 2390 C CA . PRO A 1 309 ? 43.729 -19.318 -21.400 1.00 48.16 309 PRO A CA 1
ATOM 2391 C C . PRO A 1 309 ? 44.238 -20.289 -22.470 1.00 48.16 309 PRO A C 1
ATOM 2393 O O . PRO A 1 309 ? 44.142 -21.507 -22.305 1.00 48.16 309 PRO A O 1
ATOM 2396 N N . ALA A 1 310 ? 44.684 -19.737 -23.598 1.00 53.50 310 ALA A N 1
ATOM 2397 C CA . ALA A 1 310 ? 45.260 -20.520 -24.681 1.00 53.50 310 ALA A CA 1
ATOM 2398 C C . ALA A 1 310 ? 46.519 -21.259 -24.176 1.00 53.50 310 ALA A C 1
ATOM 2400 O O . ALA A 1 310 ? 47.217 -20.706 -23.320 1.00 53.50 310 ALA A O 1
ATOM 2401 N N . PRO A 1 311 ? 46.766 -22.493 -24.657 1.00 61.91 311 PRO A N 1
ATOM 2402 C CA . PRO A 1 311 ? 47.885 -23.330 -24.223 1.00 61.91 311 PRO A CA 1
ATOM 2403 C C . PRO A 1 311 ? 49.256 -22.751 -24.588 1.00 61.91 311 PRO A C 1
ATOM 2405 O O . PRO A 1 311 ? 49.354 -22.048 -25.621 1.00 61.91 311 PRO A O 1
#

Organism: NCBI:txid122233

pLDDT: mean 80.51, std 20.98, range [29.55, 97.88]

Secondary structure (DSSP, 8-state):
----------------------HHHHHHHHHHTT-PPPPPPPHHHHHHHHHHHTTTTHHHHHHHHT-SSGGGS-HHHHHHHHS-GGGHHHHHHHHHHHHHHSTT-S--------HHHHHHHHHT----S-TT-TTSSSSGGGG----HHHHHHHHHHHHHHHHS-TTS---HHHHHHHHHTT--PPP-SHHHHHHHHHHHHHHHHHHS-TT-HHHHHHHHHHHHHHHTHHHHHHHHHT-TTHHHHHHHHHHHHHHHHHHHHHTS-HHHHTTSPPP-HHHHHHHHHTT-PPPPP-TT----------PPPP-

Radius of gyration: 27.3 Å; chains: 1; bounding box: 108×90×53 Å

Foldseek 3Di:
DDDDDDDDDDDDDPDDPDPPPDVVVVVVVVVVVPPDPDDPPDPVVLQVLLCVLCVPCVQVLCLVQLHPGPVQFFCLSSVLSVDDPLCQQVSLQVLLCVLLPDPPQLHVDHFRCDPLNSCCLSVVQQAPVDLQPLSTHQALLNGFDDDNVLRVVLNVLVVVVSPDDPPDPQPVVNVVVNVVSDPRDAPQALVRLLNSLSSSLSSCVSGYPCPRQQSVLSVVLNVLCVVCVVVVRVVRVVPRCVSRQLSSVRSSQSNVLSVVSVVDGSVVNVVRHRDNNVVLVVCVVVVNHDGDDRPPDDDPDDPPPPPDPDD

Sequence (311 aa):
MINPASAGVASGVATAPIATANFQDIIDGMRLSQVVPPKAPSTSTTSTRIEKRWSVNLNTLLLFNLANQISDLPPIY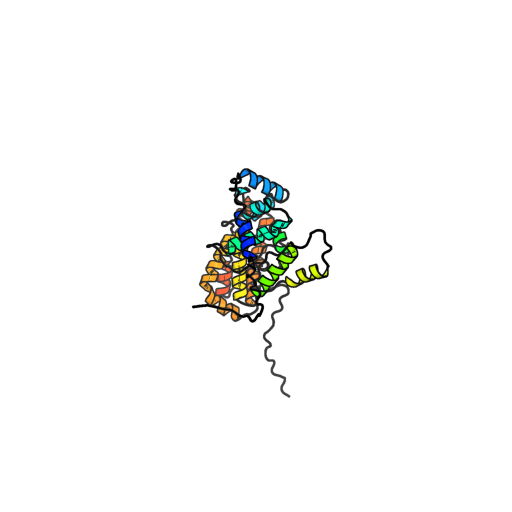GAIADGTRKQERVTLQAGYNGIARSPGAVMRAPLVITKELATTLLELIFWSGDLDRLDEGLHCFRTIYVSTAKTSQDQSNMSLYDSLPSDGNLSLEVVRLFKHVLKSNWPTDFIQLDTTLKVFVNLLSLVLNSTHPLNVSFRNLVASWSSLTLQLSERFNLHPAMPAQFLRTIQLHTSVYWQNVSMLTVNQARLTPAPDFTSILNSLLLQTWVAPSVPGYTPVLPSQYLPAPAP